Protein AF-A0A355YLF8-F1 (afdb_monomer)

pLDDT: mean 72.97, std 16.36, range [29.5, 95.88]

Solvent-accessible surface area (backbone atoms only — not comparable to full-atom values): 14677 Å² total; per-residue (Å²): 134,76,65,57,67,78,46,47,82,76,55,52,33,43,69,68,54,51,51,49,53,25,52,78,67,73,43,56,87,47,49,64,61,48,45,51,40,46,30,39,42,55,45,74,93,42,58,26,23,53,55,66,54,52,52,50,47,54,53,42,36,75,78,34,83,82,58,72,89,74,62,65,59,69,83,74,52,79,63,62,58,64,45,63,54,70,75,44,86,90,52,87,50,48,68,51,51,27,39,31,68,60,70,35,69,46,82,50,65,76,60,89,90,71,52,85,92,44,50,86,74,42,70,51,37,46,57,19,49,38,36,78,73,64,56,27,21,60,76,57,76,56,96,97,44,41,26,36,24,54,40,24,52,37,54,44,48,51,53,52,51,44,52,50,51,54,47,54,56,51,58,70,70,48,83,56,60,70,50,51,52,19,58,76,70,65,35,61,68,57,29,47,49,50,50,42,56,64,35,70,71,52,47,81,50,52,86,79,38,69,67,53,59,50,52,50,54,46,50,57,40,43,76,71,66,31,48,67,50,65,74,56,86,57,85,102,47,76,51,69,68,46,79,43,65,66,86,58,67,83,77,116

Mean predicted aligned error: 12.77 Å

Foldseek 3Di:
DPPQVVCPVVAAAALVRLCVVCVVLVNNVCSVQQCQAFWFADGPPGIGGHPVQSVVQSVVCVVPVPDHRDQPVVVPDPLVLLLVVLPDPPDPVQVQLQCQLLQHWDKADADPDDDPVCCPVDPNSSVNCCDVVQLWHFDDDDDRITIIHGGHPSSSVSSLVSLLVSLLVVLLVDPCVQLVVCVVVVVPVSVCVVVCVSCVSHYPSCPPPPVSVLVNVCSNQVSVVWDKDAQDDDPPDTDRIDTHDPVCVVPD

Radius of gyration: 21.92 Å; Cα contacts (8 Å, |Δi|>4): 282; chains: 1; bounding box: 46×59×65 Å

Secondary structure (DSSP, 8-state):
--STTTSTTTSSEEHHHHHHHHHHTT-GGGHHHHHHHHEEEEETTEEEE-HHHHHHHHHHHHH-TTPPP--SSTTTS-THHHHHHHT-TTSTHHHHHHHHHTT--EEE---S---GGGTTS-HHHHHHHHHHTTSSEEEEEETTEEEEE--SHHHHHHHHHHHHHHHHHHHHHS--HHHHHHHHTT-HHHHHHHHHHHHHTT-SGGGG-HHHHHHHHHHHHHHTT-EEEES--BTTB--SEEEE-TTTGGG-

Nearest PDB structures (foldseek):
  7z1l-assembly1_O  TM=1.855E-01  e=8.333E-01  Saccharomyces cerevisiae W303
  7ww3-assembly1_A  TM=2.339E-01  e=3.165E+00  Mus musculus
  3u1k-assembly1_A  TM=2.279E-01  e=4.671E+00  Homo sapiens

Sequence (252 aa):
SGSQTEYSNYFGFTEAEVWKLLQDAGLGEYADSIRNWYNGYQFGKSSIYCPWDVLNYVRALQNDPSAKPDNYWRNRSHNGIIRSFIERTDLAVHDKFERLLSGECIQEQILEDMTYDTIHSSEANLWSILYLTGYLTQSKSEEGKTYLKIPNEEIKTVFADTVASWFTDEVGRMDRKPLFDAFWNGNDKEATRLITDILFDTISYFDYREDYYHAFLTGLFTGAGYAVESNHEYGLGKPDLVVWDRKIVELS

Structure (mmCIF, N/CA/C/O backbone):
data_AF-A0A355YLF8-F1
#
_entry.id   AF-A0A355YLF8-F1
#
loop_
_atom_site.group_PDB
_atom_site.id
_atom_site.type_symbol
_atom_site.label_atom_id
_atom_site.label_alt_id
_atom_site.label_comp_id
_atom_site.label_asym_id
_atom_site.label_entity_id
_atom_site.label_seq_id
_atom_site.pdbx_PDB_ins_code
_atom_site.Cartn_x
_atom_site.Cartn_y
_atom_site.Cartn_z
_atom_site.occupancy
_atom_site.B_iso_or_equiv
_atom_site.auth_seq_id
_atom_site.auth_comp_id
_atom_site.auth_asym_id
_atom_site.auth_atom_id
_atom_site.pdbx_PDB_model_num
ATOM 1 N N . SER A 1 1 ? -0.916 18.961 22.451 1.00 34.88 1 SER A N 1
ATOM 2 C CA . SER A 1 1 ? -0.958 17.511 22.743 1.00 34.88 1 SER A CA 1
ATOM 3 C C . SER A 1 1 ? -2.147 17.062 23.607 1.00 34.88 1 SER A C 1
ATOM 5 O O . SER A 1 1 ? -2.259 15.868 23.846 1.00 34.88 1 SER A O 1
ATOM 7 N N . GLY A 1 2 ? -3.066 17.945 24.042 1.00 29.50 2 GLY A N 1
ATOM 8 C CA . GLY A 1 2 ? -4.249 17.550 24.833 1.00 29.50 2 GLY A CA 1
ATOM 9 C C . GLY A 1 2 ? -5.515 17.216 24.029 1.00 29.50 2 GLY A C 1
ATOM 10 O O . GLY A 1 2 ? -6.347 16.470 24.518 1.00 29.50 2 GLY A O 1
ATOM 11 N N . SER A 1 3 ? -5.653 17.710 22.793 1.00 36.31 3 SER A N 1
ATOM 12 C CA . SER A 1 3 ? -6.903 17.600 22.024 1.00 36.31 3 SER A CA 1
ATOM 13 C C . SER A 1 3 ? -7.060 16.291 21.241 1.00 36.31 3 SER A C 1
ATOM 15 O O . SER A 1 3 ? -8.154 15.751 21.195 1.00 36.31 3 SER A O 1
ATOM 17 N N . GLN A 1 4 ? -6.000 15.729 20.651 1.00 44.22 4 GLN A N 1
ATOM 18 C CA . GLN A 1 4 ? -6.130 14.535 19.793 1.00 44.22 4 GLN A CA 1
ATOM 19 C C . GLN A 1 4 ? -6.570 13.268 20.550 1.00 44.22 4 GLN A C 1
ATOM 21 O O . GLN A 1 4 ? -7.245 12.423 19.976 1.00 44.22 4 GLN A O 1
ATOM 26 N N . THR A 1 5 ? -6.249 13.127 21.838 1.00 49.66 5 THR A N 1
ATOM 27 C CA . THR A 1 5 ? -6.612 11.920 22.606 1.00 49.66 5 THR A CA 1
ATOM 28 C C . THR A 1 5 ? -8.103 11.862 22.956 1.00 49.66 5 THR A C 1
ATOM 30 O O . THR A 1 5 ? -8.648 10.774 23.091 1.00 49.66 5 THR A O 1
ATOM 33 N N . GLU A 1 6 ? -8.778 13.010 23.084 1.00 47.19 6 GLU A N 1
ATOM 34 C CA . GLU A 1 6 ? -10.211 13.061 23.423 1.00 47.19 6 GLU A CA 1
ATOM 35 C C . GLU A 1 6 ? -11.117 12.791 22.211 1.00 47.19 6 GLU A C 1
ATOM 37 O O . GLU A 1 6 ? -12.255 12.356 22.381 1.00 47.19 6 GLU A O 1
ATOM 42 N N . TYR A 1 7 ? -10.605 12.970 20.986 1.00 48.41 7 TYR A N 1
ATOM 43 C CA . TYR A 1 7 ? -11.365 12.741 19.754 1.00 48.41 7 TYR A CA 1
ATOM 44 C C . TYR A 1 7 ? -11.099 11.387 19.081 1.00 48.41 7 TYR A C 1
ATOM 46 O O . TYR A 1 7 ? -11.726 11.099 18.063 1.00 48.41 7 TYR A O 1
ATOM 54 N N . SER A 1 8 ? -10.224 10.527 19.627 1.00 45.56 8 SER A N 1
ATOM 55 C CA . SER A 1 8 ? -9.849 9.262 18.961 1.00 45.56 8 SER A CA 1
ATOM 56 C C . SER A 1 8 ? -11.008 8.298 18.748 1.00 45.56 8 SER A C 1
ATOM 58 O O . SER A 1 8 ? -10.931 7.443 17.879 1.00 45.56 8 SER A O 1
ATOM 60 N N . ASN A 1 9 ? -12.076 8.444 19.531 1.00 43.59 9 ASN A N 1
ATOM 61 C CA . ASN A 1 9 ? -13.263 7.594 19.454 1.00 43.59 9 ASN A CA 1
ATOM 62 C C . ASN A 1 9 ? -14.330 8.139 18.486 1.00 43.59 9 ASN A C 1
ATOM 64 O O . ASN A 1 9 ? -15.392 7.543 18.362 1.00 43.59 9 ASN A O 1
ATOM 68 N N . TYR A 1 10 ? -14.088 9.284 17.837 1.00 53.91 10 TYR A N 1
ATOM 69 C CA . TYR A 1 10 ? -15.029 9.893 16.884 1.00 53.91 10 TYR A CA 1
ATOM 70 C C . TYR A 1 10 ? -14.574 9.763 15.427 1.00 53.91 10 TYR A C 1
ATOM 72 O O . TYR A 1 10 ? -15.333 10.092 14.515 1.00 53.91 10 TYR A O 1
ATOM 80 N N . PHE A 1 11 ? -13.353 9.279 15.201 1.00 67.50 11 PHE A N 1
ATOM 81 C CA . PHE A 1 11 ? -12.782 9.072 13.879 1.00 67.50 11 PHE A CA 1
ATOM 82 C C . PHE A 1 11 ? -12.363 7.613 13.745 1.00 67.50 11 PHE A C 1
ATOM 84 O O . PHE A 1 11 ? -11.441 7.164 14.419 1.00 67.50 11 PHE A O 1
ATOM 91 N N . GLY A 1 12 ? -13.032 6.878 12.860 1.00 84.00 12 GLY A N 1
ATOM 92 C CA . GLY A 1 12 ? -12.718 5.472 12.624 1.00 84.00 12 GLY A CA 1
ATOM 93 C C . GLY A 1 12 ? -13.421 4.495 13.563 1.00 84.00 12 GLY A C 1
ATOM 94 O O . GLY A 1 12 ? -14.229 4.889 14.400 1.00 84.00 12 GLY A O 1
ATOM 95 N N . PHE A 1 13 ? -13.114 3.210 13.389 1.00 91.12 13 PHE A N 1
ATOM 96 C CA . PHE A 1 13 ? -13.424 2.178 14.378 1.00 91.12 13 PHE A CA 1
ATOM 97 C C . PHE A 1 13 ? -12.160 1.764 15.119 1.00 91.12 13 PHE A C 1
ATOM 99 O O . PHE A 1 13 ? -11.082 1.672 14.537 1.00 91.12 13 PHE A O 1
ATOM 106 N N . THR A 1 14 ? -12.292 1.473 16.402 1.00 92.50 14 THR A N 1
ATOM 107 C CA . THR A 1 14 ? -11.252 0.830 17.205 1.00 92.50 14 THR A CA 1
ATOM 108 C C . THR A 1 14 ? -11.248 -0.684 16.986 1.00 92.50 14 THR A C 1
ATOM 110 O O . THR A 1 14 ? -12.244 -1.273 16.566 1.00 92.50 14 THR A O 1
ATOM 113 N N . GLU A 1 15 ? -10.147 -1.347 17.350 1.00 91.94 15 GLU A N 1
ATOM 114 C CA . GLU A 1 15 ? -10.045 -2.817 17.341 1.00 91.94 15 GLU A CA 1
ATOM 115 C C . GLU A 1 15 ? -11.214 -3.491 18.077 1.00 91.94 15 GLU A C 1
ATOM 117 O O . GLU A 1 15 ? -11.786 -4.465 17.594 1.00 91.94 15 GLU A O 1
ATOM 122 N N . ALA A 1 16 ? -11.603 -2.947 19.234 1.00 92.75 16 ALA A N 1
ATOM 123 C CA . ALA A 1 16 ? -12.686 -3.496 20.042 1.00 92.75 16 ALA A CA 1
ATOM 124 C C . ALA A 1 16 ? -14.059 -3.343 19.366 1.00 92.75 16 ALA A C 1
ATOM 126 O O . ALA A 1 16 ? -14.891 -4.246 19.458 1.00 92.75 16 ALA A O 1
ATOM 127 N N . GLU A 1 17 ? -14.299 -2.224 18.678 1.00 94.25 17 GLU A N 1
ATOM 128 C CA . GLU A 1 17 ? -15.542 -1.988 17.935 1.00 94.25 17 GLU A CA 1
ATOM 129 C C . GLU A 1 17 ? -15.648 -2.897 16.711 1.00 94.25 17 GLU A C 1
ATOM 131 O O . GLU A 1 17 ? -16.701 -3.498 16.499 1.00 94.25 17 GLU A O 1
ATOM 136 N N . VAL A 1 18 ? -14.557 -3.064 15.956 1.00 94.75 18 VAL A N 1
ATOM 137 C CA . VAL A 1 18 ? -14.503 -4.002 14.824 1.00 94.75 18 VAL A CA 1
ATOM 138 C C . VAL A 1 18 ? -14.714 -5.436 15.300 1.00 94.75 18 VAL A C 1
ATOM 140 O O . VAL A 1 18 ? -15.533 -6.156 14.734 1.00 94.75 18 VAL A O 1
ATOM 143 N N . TRP A 1 19 ? -14.036 -5.849 16.374 1.00 94.62 19 TRP A N 1
ATOM 144 C CA . TRP A 1 19 ? -14.217 -7.183 16.944 1.00 94.62 19 TRP A CA 1
ATOM 145 C C . TRP A 1 19 ? -15.672 -7.434 17.343 1.00 94.62 19 TRP A C 1
ATOM 147 O O . TRP A 1 19 ? -16.244 -8.466 16.994 1.00 94.62 19 TRP A O 1
ATOM 157 N N . LYS A 1 20 ? -16.295 -6.476 18.037 1.00 95.88 20 LYS A N 1
ATOM 158 C CA . LYS A 1 20 ? -17.699 -6.580 18.436 1.00 95.88 20 LYS A CA 1
ATOM 159 C C . LYS A 1 20 ? -18.629 -6.674 17.224 1.00 95.88 20 LYS A C 1
ATOM 161 O O . LYS A 1 20 ? -19.481 -7.554 17.202 1.00 95.88 20 LYS A O 1
ATOM 166 N N . LEU A 1 21 ? -18.431 -5.827 16.212 1.00 95.31 21 LEU A N 1
ATOM 167 C CA . LEU A 1 21 ? -19.202 -5.857 14.966 1.00 95.31 21 LEU A CA 1
ATOM 168 C C . LEU A 1 21 ? -19.147 -7.240 14.300 1.00 95.31 21 LEU A C 1
ATOM 170 O O . LEU A 1 21 ? -20.177 -7.759 13.876 1.00 95.31 21 LEU A O 1
ATOM 174 N N . LEU A 1 22 ? -17.960 -7.847 14.230 1.00 95.44 22 LEU A N 1
ATOM 175 C CA . LEU A 1 22 ? -17.783 -9.165 13.621 1.00 95.44 22 LEU A CA 1
ATOM 176 C C . LEU A 1 22 ? -18.427 -10.280 14.437 1.00 95.44 22 LEU A C 1
ATOM 178 O O . LEU A 1 22 ? -19.029 -11.177 13.855 1.00 95.44 22 LEU A O 1
ATOM 182 N N . GLN A 1 23 ? -18.345 -10.223 15.766 1.00 95.19 23 GLN A N 1
ATOM 183 C CA . GLN A 1 23 ? -19.028 -11.184 16.634 1.00 95.19 23 GLN A CA 1
ATOM 184 C C . GLN A 1 23 ? -20.549 -11.088 16.484 1.00 95.19 23 GLN A C 1
ATOM 186 O O . GLN A 1 23 ? -21.204 -12.104 16.259 1.00 95.19 23 GLN A O 1
ATOM 191 N N . ASP A 1 24 ? -21.098 -9.871 16.522 1.00 95.12 24 ASP A N 1
ATOM 192 C CA . ASP A 1 24 ? -22.536 -9.621 16.375 1.00 95.12 24 ASP A CA 1
ATOM 193 C C . ASP A 1 24 ? -23.054 -10.057 14.986 1.00 95.12 24 ASP A C 1
ATOM 195 O O . ASP A 1 24 ? -24.206 -10.470 14.851 1.00 95.12 24 ASP A O 1
ATOM 199 N N . ALA A 1 25 ? -22.199 -10.016 13.958 1.00 92.56 25 ALA A N 1
ATOM 200 C CA . ALA A 1 25 ? -22.503 -10.473 12.602 1.00 92.56 25 ALA A CA 1
ATOM 201 C C . ALA A 1 25 ? -22.218 -11.969 12.349 1.00 92.56 25 ALA A C 1
ATOM 203 O O . ALA A 1 25 ? -22.525 -12.457 11.262 1.00 92.56 25 ALA A O 1
AT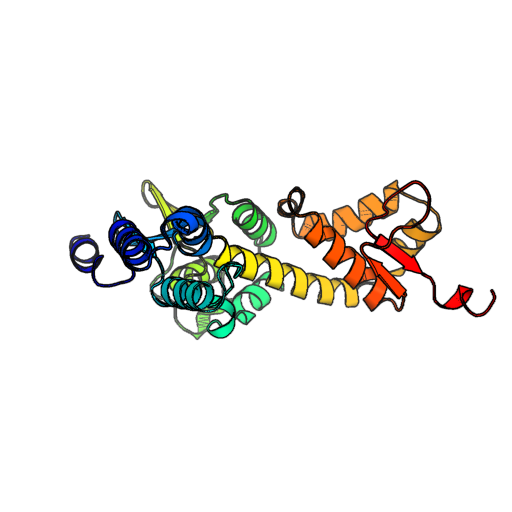OM 204 N N . GLY A 1 26 ? -21.626 -12.699 13.303 1.00 94.56 26 GLY A N 1
ATOM 205 C CA . GLY A 1 26 ? -21.215 -14.098 13.115 1.00 94.56 26 GLY A CA 1
ATOM 206 C C . GLY A 1 26 ? -20.003 -14.292 12.188 1.00 94.56 26 GLY A C 1
ATOM 207 O O . GLY A 1 26 ? -19.817 -15.378 11.653 1.00 94.56 26 GLY A O 1
ATOM 208 N N . LEU A 1 27 ? -19.179 -13.257 12.003 1.00 95.25 27 LEU A N 1
ATOM 209 C CA . LEU A 1 2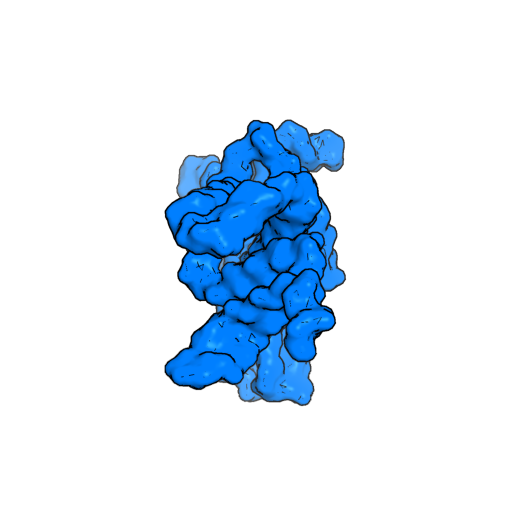7 ? -18.034 -13.194 11.081 1.00 95.25 27 LEU A CA 1
ATOM 210 C C . LEU A 1 27 ? -16.679 -13.148 11.814 1.00 95.25 27 LEU A C 1
ATOM 212 O O . LEU A 1 27 ? -15.693 -12.630 11.291 1.00 95.25 27 LEU A O 1
ATOM 216 N N . GLY A 1 28 ? -16.614 -13.662 13.046 1.00 93.00 28 GLY A N 1
ATOM 217 C CA . GLY A 1 28 ? -15.416 -13.585 13.892 1.00 93.00 28 GLY A CA 1
ATOM 218 C C . GLY A 1 28 ? -14.156 -14.216 13.281 1.00 93.00 28 GLY A C 1
ATOM 219 O O . GLY A 1 28 ? -13.051 -13.780 13.591 1.00 93.00 28 GLY A O 1
ATOM 220 N N . GLU A 1 29 ? -14.306 -15.192 12.381 1.00 94.00 29 GLU A N 1
ATOM 221 C CA . GLU A 1 29 ? -13.189 -15.831 11.668 1.00 94.00 29 GLU A CA 1
ATOM 222 C C . GLU A 1 29 ? -12.444 -14.882 10.707 1.00 94.00 29 GLU A C 1
ATOM 224 O O . GLU A 1 29 ? -11.269 -15.098 10.422 1.00 94.00 29 GLU A O 1
ATOM 229 N N . TYR A 1 30 ? -13.077 -13.786 10.270 1.00 93.75 30 TYR A N 1
ATOM 230 C CA . TYR A 1 30 ? -12.493 -12.809 9.339 1.00 93.75 30 TYR A CA 1
ATOM 231 C C . TYR A 1 30 ? -11.743 -11.664 10.035 1.00 93.75 30 TYR A C 1
ATOM 233 O O . TYR A 1 30 ? -11.269 -10.739 9.369 1.00 93.75 30 TYR A O 1
ATOM 241 N N . ALA A 1 31 ? -11.625 -11.698 11.367 1.00 93.94 31 ALA A N 1
ATOM 242 C CA . ALA A 1 31 ? -11.011 -10.622 12.145 1.00 93.94 31 ALA A CA 1
ATOM 243 C C . ALA A 1 31 ? -9.561 -10.338 11.730 1.00 93.94 31 ALA A C 1
ATOM 245 O O . ALA A 1 31 ? -9.186 -9.176 11.576 1.00 93.94 31 ALA A O 1
ATOM 246 N N . ASP A 1 32 ? -8.761 -11.378 11.486 1.00 93.12 32 ASP A N 1
ATOM 247 C CA . ASP A 1 32 ? -7.368 -11.212 11.064 1.00 93.12 32 ASP A CA 1
ATOM 248 C C . ASP A 1 32 ? -7.267 -10.639 9.645 1.00 93.12 32 ASP A C 1
ATOM 250 O O . ASP A 1 32 ? -6.439 -9.766 9.386 1.00 93.12 32 ASP A O 1
ATOM 254 N N . SER A 1 33 ? -8.153 -11.059 8.734 1.00 92.50 33 SER A N 1
ATOM 255 C CA . SER A 1 33 ? -8.226 -10.491 7.384 1.00 92.50 33 SER A CA 1
ATOM 256 C C . SER A 1 33 ? -8.553 -8.999 7.426 1.00 92.50 33 SER A C 1
ATOM 258 O O . SER A 1 33 ? -7.870 -8.211 6.778 1.00 92.50 33 SER A O 1
ATOM 260 N N . ILE A 1 34 ? -9.546 -8.602 8.230 1.00 94.19 34 ILE A N 1
ATOM 261 C CA . ILE A 1 34 ? -9.922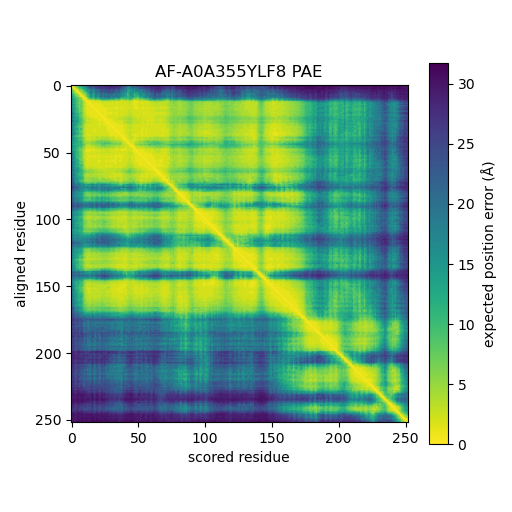 -7.193 8.412 1.00 94.19 34 ILE A CA 1
ATOM 262 C C . ILE A 1 34 ? -8.795 -6.390 9.052 1.00 94.19 34 ILE A C 1
ATOM 264 O O . ILE A 1 34 ? -8.514 -5.279 8.601 1.00 94.19 34 ILE A O 1
ATOM 268 N N . ARG A 1 35 ? -8.124 -6.946 10.067 1.00 93.62 35 ARG A N 1
ATOM 269 C CA . ARG A 1 35 ? -6.982 -6.296 10.715 1.00 93.62 35 ARG A CA 1
ATOM 270 C C . ARG A 1 35 ? -5.874 -6.001 9.714 1.00 93.62 35 ARG A C 1
ATOM 272 O O . ARG A 1 35 ? -5.394 -4.876 9.663 1.00 93.62 35 ARG A O 1
ATOM 279 N N . ASN A 1 36 ? -5.501 -6.984 8.902 1.00 89.00 36 ASN A N 1
ATOM 280 C CA . ASN A 1 36 ? -4.401 -6.834 7.951 1.00 89.00 36 ASN A CA 1
ATOM 281 C C . ASN A 1 36 ? -4.738 -5.867 6.805 1.00 89.00 36 ASN A C 1
ATOM 283 O O . ASN A 1 36 ? -3.868 -5.132 6.337 1.00 89.00 36 ASN A O 1
ATOM 287 N N . TRP A 1 37 ? -5.994 -5.856 6.354 1.00 92.06 37 TRP A N 1
ATOM 288 C CA . TRP A 1 37 ? -6.401 -5.052 5.203 1.00 92.06 37 TRP A CA 1
ATOM 289 C C . TRP A 1 37 ? -6.797 -3.622 5.539 1.00 92.06 37 TRP A C 1
ATOM 291 O O . TRP A 1 37 ? -6.518 -2.740 4.734 1.00 92.06 37 TRP A O 1
ATOM 301 N N . TYR A 1 38 ? -7.395 -3.375 6.708 1.00 93.25 38 TYR A N 1
ATOM 302 C CA . TYR A 1 38 ? -8.069 -2.101 6.979 1.00 93.25 38 TYR A CA 1
ATOM 303 C C . TYR A 1 38 ? -7.646 -1.416 8.292 1.00 93.25 38 TYR A C 1
ATOM 305 O O . TYR A 1 38 ? -8.079 -0.289 8.544 1.00 93.25 38 TYR A O 1
ATOM 313 N N . ASN A 1 39 ? -6.797 -2.038 9.124 1.00 90.69 39 ASN A N 1
ATOM 314 C CA . ASN A 1 39 ? -6.216 -1.398 10.317 1.00 90.69 39 ASN A CA 1
ATOM 315 C C . ASN A 1 39 ? -4.860 -0.765 10.009 1.00 90.69 39 ASN A C 1
ATOM 317 O O . ASN A 1 39 ? -4.116 -1.294 9.200 1.00 90.69 39 ASN A O 1
ATOM 321 N N . GLY A 1 40 ? -4.470 0.272 10.746 1.00 86.50 40 GLY A N 1
ATOM 322 C CA . GLY A 1 40 ? -3.086 0.761 10.743 1.00 86.50 40 GLY A CA 1
ATOM 323 C C . GLY A 1 40 ? -2.954 2.276 10.780 1.00 86.50 40 GLY A C 1
ATOM 324 O O . GLY A 1 40 ? -1.840 2.797 10.865 1.00 86.50 40 GLY A O 1
ATOM 325 N N . TYR A 1 41 ? -4.068 3.004 10.740 1.00 87.81 41 TYR A N 1
ATOM 326 C CA . TYR A 1 41 ? -4.064 4.453 10.878 1.00 87.81 41 TYR A CA 1
ATOM 327 C C . TYR A 1 41 ? -3.824 4.837 12.333 1.00 87.81 41 TYR A C 1
ATOM 329 O O . TYR A 1 41 ? -4.594 4.469 13.216 1.00 87.81 41 TYR A O 1
ATOM 337 N N . GLN A 1 42 ? -2.753 5.581 12.590 1.00 83.94 42 GLN A N 1
ATOM 338 C CA . GLN A 1 42 ? -2.393 5.987 13.938 1.00 83.94 42 GLN A CA 1
ATOM 339 C C . GLN A 1 42 ? -3.102 7.297 14.281 1.00 83.94 42 GLN A C 1
ATOM 341 O O . GLN A 1 42 ? -2.862 8.326 13.653 1.00 83.94 42 GLN A O 1
ATOM 346 N N . PHE A 1 43 ? -3.943 7.275 15.313 1.00 76.62 43 PHE A N 1
ATOM 347 C CA . PHE A 1 43 ? -4.583 8.469 15.849 1.00 76.62 43 PHE A CA 1
ATOM 348 C C . PHE A 1 43 ? -4.286 8.595 17.344 1.00 76.62 43 PHE A C 1
ATOM 350 O O . PHE A 1 43 ? -4.775 7.836 18.187 1.00 76.62 43 PHE A O 1
ATOM 357 N N . GLY A 1 44 ? -3.416 9.546 17.687 1.00 76.62 44 GLY A N 1
ATOM 358 C CA . GLY A 1 44 ? -2.864 9.646 19.033 1.00 76.62 44 GLY A CA 1
ATOM 359 C C . GLY A 1 44 ? -2.117 8.363 19.416 1.00 76.62 44 GLY A C 1
ATOM 360 O O . GLY A 1 44 ? -1.105 8.015 18.813 1.00 76.62 44 GLY A O 1
ATOM 361 N N . LYS A 1 45 ? -2.611 7.652 20.436 1.00 75.06 45 LYS A N 1
ATOM 362 C CA . LYS A 1 45 ? -2.013 6.395 20.926 1.00 75.06 45 LYS A CA 1
ATOM 363 C C . LYS A 1 45 ? -2.697 5.133 20.393 1.00 75.06 45 LYS A C 1
ATOM 365 O O . LYS A 1 45 ? -2.244 4.039 20.716 1.00 75.06 45 LYS A O 1
ATOM 370 N N . SER A 1 46 ? -3.750 5.281 19.597 1.00 79.88 46 SER A N 1
ATOM 371 C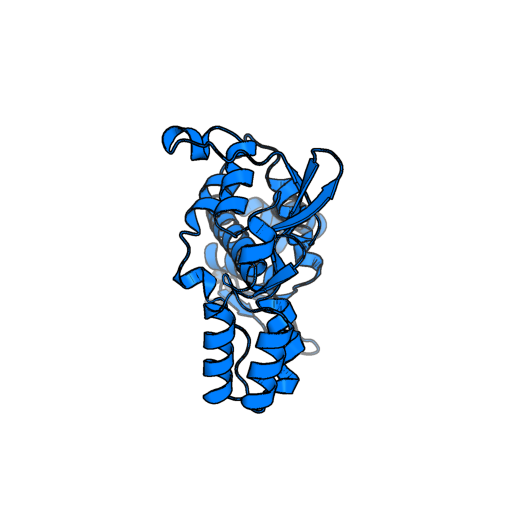 CA . SER A 1 46 ? -4.586 4.172 19.146 1.00 79.88 46 SER A CA 1
ATOM 372 C C . SER A 1 46 ? -4.451 3.969 17.642 1.00 79.88 46 SER A C 1
ATOM 374 O O . SER A 1 46 ? -4.353 4.939 16.893 1.00 79.88 46 SER A O 1
ATOM 376 N N . SER A 1 47 ? -4.485 2.709 17.210 1.00 84.75 47 SER A N 1
ATOM 377 C CA . SER A 1 47 ? -4.689 2.364 15.803 1.00 84.75 47 SER A CA 1
ATOM 378 C C . SER A 1 47 ? -6.186 2.297 15.525 1.00 84.75 47 SER A C 1
ATOM 380 O O . SER A 1 47 ? -6.934 1.717 16.320 1.00 84.75 47 SER A O 1
ATOM 382 N N . ILE A 1 48 ? -6.612 2.896 14.421 1.00 90.88 48 ILE A N 1
ATOM 383 C CA . ILE A 1 48 ? -8.006 2.945 13.992 1.00 90.88 48 ILE A CA 1
ATOM 384 C C . ILE A 1 48 ? -8.163 2.352 12.591 1.00 90.88 48 ILE A C 1
ATOM 386 O O . ILE A 1 48 ? -7.246 2.352 11.766 1.00 90.88 48 ILE A O 1
ATOM 390 N N . TYR A 1 49 ? -9.368 1.862 12.342 1.00 92.25 49 TYR A N 1
ATOM 391 C CA . TYR A 1 49 ? -9.834 1.343 11.070 1.00 92.25 49 TYR A CA 1
ATOM 392 C C . TYR A 1 49 ? -10.640 2.405 10.333 1.00 92.25 49 TYR A C 1
ATOM 394 O O . TYR A 1 49 ? -11.396 3.166 10.948 1.00 92.25 49 TYR A O 1
ATOM 402 N N . CYS A 1 50 ? -10.569 2.395 9.004 1.00 88.69 50 CYS A N 1
ATOM 403 C CA . CYS A 1 50 ? -11.515 3.141 8.187 1.00 88.69 50 CYS A CA 1
ATOM 404 C C . CYS A 1 50 ? -12.907 2.475 8.261 1.00 88.69 50 CYS A C 1
ATOM 406 O O . CYS A 1 50 ? -13.047 1.309 7.882 1.00 88.69 50 CYS A O 1
ATOM 408 N N . PRO A 1 51 ? -13.969 3.179 8.705 1.00 89.88 51 PRO A N 1
ATOM 409 C CA . PRO A 1 51 ? -15.285 2.567 8.881 1.00 89.88 51 PRO A CA 1
ATOM 410 C C . PRO A 1 51 ? -15.892 2.100 7.561 1.00 89.88 51 PRO A C 1
ATOM 412 O O . PRO A 1 51 ? -16.572 1.082 7.514 1.00 89.88 51 PRO A O 1
ATOM 415 N N . TRP A 1 52 ? -15.646 2.845 6.482 1.00 87.94 52 TRP A N 1
ATOM 416 C CA . TRP A 1 52 ? -16.159 2.515 5.157 1.00 87.94 52 TRP A CA 1
ATOM 417 C C . TRP A 1 52 ? -15.619 1.173 4.662 1.00 87.94 52 TRP A C 1
ATOM 419 O O . TRP A 1 52 ? -16.397 0.352 4.183 1.00 87.94 52 TRP A O 1
ATOM 429 N N . ASP A 1 53 ? -14.319 0.936 4.813 1.00 90.62 53 ASP A N 1
ATOM 430 C CA . ASP A 1 53 ? -13.669 -0.255 4.265 1.00 90.62 53 ASP A CA 1
ATOM 431 C C . ASP A 1 53 ? -14.106 -1.500 5.054 1.00 90.62 53 ASP A C 1
ATOM 433 O O . ASP A 1 53 ? -14.539 -2.496 4.471 1.00 90.62 53 ASP A O 1
ATOM 437 N N . VAL A 1 54 ? -14.170 -1.385 6.390 1.00 93.12 54 VAL A N 1
ATOM 438 C CA . VAL A 1 54 ? -14.725 -2.429 7.271 1.00 93.12 54 VAL A CA 1
ATOM 439 C C . VAL A 1 54 ? -16.178 -2.748 6.913 1.00 93.12 54 VAL A C 1
ATOM 441 O O . VAL A 1 54 ? -16.525 -3.914 6.732 1.00 93.12 54 VAL A O 1
ATOM 444 N N . LEU A 1 55 ? -17.043 -1.735 6.790 1.00 93.44 55 LEU A N 1
ATOM 445 C CA . LEU A 1 55 ? -18.466 -1.952 6.510 1.00 93.44 55 LEU A CA 1
ATOM 446 C C . LEU A 1 55 ? -18.707 -2.558 5.125 1.00 93.44 55 LEU A C 1
ATOM 448 O O . LEU A 1 55 ? -19.598 -3.396 4.984 1.00 93.44 55 LEU A O 1
ATOM 452 N N . ASN A 1 56 ? -17.934 -2.167 4.108 1.00 92.81 56 ASN A N 1
ATOM 453 C CA . ASN A 1 56 ? -18.072 -2.759 2.779 1.00 92.81 56 ASN A CA 1
ATOM 454 C C . ASN A 1 56 ? -17.634 -4.218 2.759 1.00 92.81 56 ASN A C 1
ATOM 456 O O . ASN A 1 56 ? -18.343 -5.036 2.173 1.00 92.81 56 ASN A O 1
ATOM 460 N N . TYR A 1 57 ? -16.540 -4.567 3.437 1.00 94.56 57 TYR A N 1
ATOM 461 C CA . TYR A 1 57 ? -16.115 -5.961 3.477 1.00 94.56 57 TYR A CA 1
ATOM 462 C C . TYR A 1 57 ? -17.074 -6.838 4.287 1.00 94.56 57 TYR A C 1
ATOM 464 O O . TYR A 1 57 ? -17.451 -7.916 3.834 1.00 94.56 57 TYR A O 1
ATOM 472 N N . VAL A 1 58 ? -17.569 -6.349 5.430 1.00 94.62 58 VAL A N 1
ATOM 473 C CA . VAL A 1 58 ? -18.630 -7.034 6.191 1.00 94.62 58 VAL A CA 1
ATOM 474 C C . VAL A 1 58 ? -19.867 -7.246 5.318 1.00 94.62 58 VAL A C 1
ATOM 476 O O . VAL A 1 58 ? -20.420 -8.343 5.283 1.00 94.62 58 VAL A O 1
ATOM 479 N N . ARG A 1 59 ? -20.280 -6.225 4.559 1.00 94.12 59 ARG A N 1
ATOM 480 C CA . ARG A 1 59 ? -21.397 -6.343 3.617 1.00 94.12 59 ARG A CA 1
ATOM 481 C C . ARG A 1 59 ? -21.113 -7.362 2.510 1.00 94.12 59 ARG A C 1
ATOM 483 O O . ARG A 1 59 ? -22.029 -8.078 2.117 1.00 94.12 59 ARG A O 1
ATOM 490 N N . ALA A 1 60 ? -19.889 -7.424 1.989 1.00 94.00 60 ALA A N 1
ATOM 491 C CA . ALA A 1 60 ? -19.502 -8.404 0.979 1.00 94.00 60 ALA A CA 1
ATOM 492 C C . ALA A 1 60 ? -19.622 -9.833 1.529 1.00 94.00 60 ALA A C 1
ATOM 494 O O . ALA A 1 60 ? -20.306 -10.648 0.918 1.00 94.00 60 ALA A O 1
ATOM 495 N N . LEU A 1 61 ? -19.084 -10.085 2.727 1.00 94.44 61 LEU A N 1
ATOM 496 C CA . LEU A 1 61 ? -19.155 -11.380 3.416 1.00 94.44 61 LEU A CA 1
ATOM 497 C C . LEU A 1 61 ? -20.591 -11.826 3.722 1.00 94.44 61 LEU A C 1
ATOM 499 O O . LEU A 1 61 ? -20.915 -13.006 3.634 1.00 94.44 61 LEU A O 1
ATOM 503 N N . GLN A 1 62 ? -21.477 -10.884 4.055 1.00 92.69 62 GLN A N 1
ATOM 504 C CA . GLN A 1 62 ? -22.899 -11.180 4.260 1.00 92.69 62 GLN A CA 1
ATOM 505 C C . GLN A 1 62 ? -23.611 -11.631 2.978 1.00 92.69 62 GLN A C 1
ATOM 507 O O . GLN A 1 62 ? -24.573 -12.395 3.056 1.00 92.69 62 GLN A O 1
ATOM 512 N N . ASN A 1 63 ? -23.170 -11.153 1.813 1.00 93.25 63 ASN A N 1
ATOM 513 C CA . ASN A 1 63 ? -23.734 -11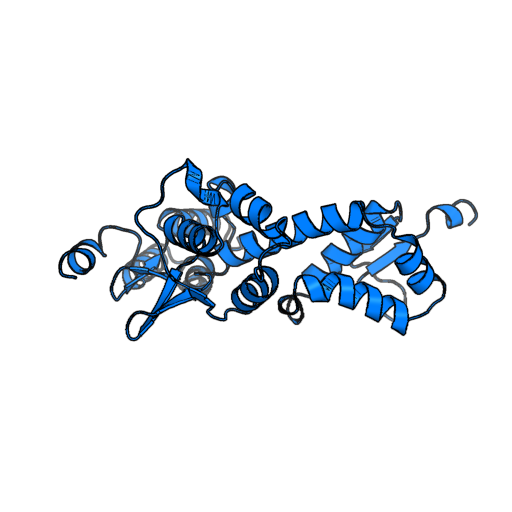.557 0.524 1.00 93.25 63 ASN A CA 1
ATOM 514 C C . ASN A 1 63 ? -23.082 -12.841 -0.007 1.00 93.25 63 ASN A C 1
ATOM 516 O O . ASN A 1 63 ? -23.758 -13.650 -0.638 1.00 93.25 63 ASN A O 1
ATOM 520 N N . ASP A 1 64 ? -21.784 -13.009 0.239 1.00 93.50 64 ASP A N 1
ATOM 521 C CA . ASP A 1 64 ? -20.979 -14.144 -0.194 1.00 93.50 64 ASP A CA 1
ATOM 522 C C . ASP A 1 64 ? -19.934 -14.488 0.884 1.00 93.50 64 ASP A C 1
ATOM 524 O O . ASP A 1 64 ? -18.945 -13.766 1.027 1.00 93.50 64 ASP A O 1
ATOM 528 N N . PRO A 1 65 ? -20.097 -15.608 1.613 1.00 89.25 65 PRO A N 1
ATOM 529 C CA . PRO A 1 65 ? -19.122 -16.054 2.608 1.00 89.25 65 PRO A CA 1
ATOM 530 C C . PRO A 1 65 ? -17.728 -16.348 2.039 1.00 89.25 65 PRO A C 1
ATOM 532 O O . PRO A 1 65 ? -16.777 -16.466 2.798 1.00 89.25 65 PRO A O 1
ATOM 535 N N . SER A 1 66 ? -17.583 -16.494 0.719 1.00 89.75 66 SER A N 1
ATOM 536 C CA . SER A 1 66 ? -16.288 -16.691 0.060 1.00 89.75 66 SER A CA 1
ATOM 537 C C . SER A 1 66 ? -15.628 -15.388 -0.413 1.00 89.75 66 SER A C 1
ATOM 539 O O . SER A 1 66 ? -14.534 -15.430 -0.986 1.00 89.75 66 SER A O 1
ATOM 541 N N . ALA A 1 67 ? -16.262 -14.234 -0.164 1.00 90.56 67 ALA A N 1
ATOM 542 C CA . ALA A 1 67 ? -15.739 -12.932 -0.552 1.00 90.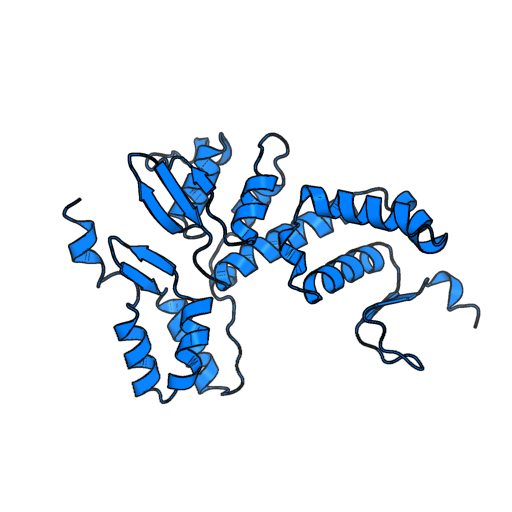56 67 ALA A CA 1
ATOM 543 C C . ALA A 1 67 ? -14.354 -12.680 0.060 1.00 90.56 67 ALA A C 1
ATOM 545 O O . ALA A 1 67 ? -14.122 -12.882 1.252 1.00 90.56 67 ALA A O 1
ATOM 546 N N . LYS A 1 68 ? -13.430 -12.194 -0.770 1.00 89.50 68 LYS A N 1
ATOM 547 C CA . LYS A 1 68 ? -12.098 -11.760 -0.340 1.00 89.50 68 LYS A CA 1
ATOM 548 C C . LYS A 1 68 ? -12.104 -10.262 -0.017 1.00 89.50 68 LYS A C 1
ATOM 550 O O . LYS A 1 68 ? -12.965 -9.547 -0.533 1.00 89.50 68 LYS A O 1
ATOM 555 N N . PRO A 1 69 ? -11.158 -9.777 0.807 1.00 87.31 69 PRO A N 1
ATOM 556 C CA . PRO A 1 69 ? -10.953 -8.345 0.988 1.00 87.31 69 PRO A CA 1
ATOM 557 C C . PRO A 1 69 ? -10.723 -7.651 -0.360 1.00 87.31 69 PRO A C 1
ATOM 559 O O . PRO A 1 69 ? -10.117 -8.236 -1.260 1.00 87.31 69 PRO A O 1
ATOM 562 N N . ASP A 1 70 ? -11.205 -6.419 -0.488 1.00 86.75 70 ASP A N 1
ATOM 563 C CA . ASP A 1 70 ? -11.132 -5.634 -1.719 1.00 86.75 70 ASP A CA 1
ATOM 564 C C . ASP A 1 70 ? -10.568 -4.242 -1.414 1.00 86.75 70 ASP A C 1
ATOM 566 O O . ASP A 1 70 ? -10.472 -3.817 -0.263 1.00 86.75 70 ASP A O 1
ATOM 570 N N . ASN A 1 71 ? -10.157 -3.529 -2.455 1.00 82.12 71 ASN A N 1
ATOM 571 C CA . ASN A 1 71 ? -9.592 -2.199 -2.345 1.00 82.12 71 ASN A CA 1
ATOM 572 C C . ASN A 1 71 ? -10.675 -1.135 -2.563 1.00 82.12 71 ASN A C 1
ATOM 574 O O . ASN A 1 71 ? -10.923 -0.672 -3.680 1.00 82.12 71 ASN A O 1
ATOM 578 N N . TYR A 1 72 ? -11.318 -0.729 -1.474 1.00 82.25 72 TYR A N 1
ATOM 579 C CA . TYR A 1 72 ? -12.337 0.315 -1.463 1.00 82.25 72 TYR A CA 1
ATOM 580 C C . TYR A 1 72 ? -11.736 1.727 -1.554 1.00 82.25 72 TYR A C 1
ATOM 582 O O . TYR A 1 72 ? -12.436 2.668 -1.949 1.00 82.25 72 TYR A O 1
ATOM 590 N N . TRP A 1 73 ? -10.438 1.869 -1.274 1.00 77.94 73 TRP A N 1
ATOM 59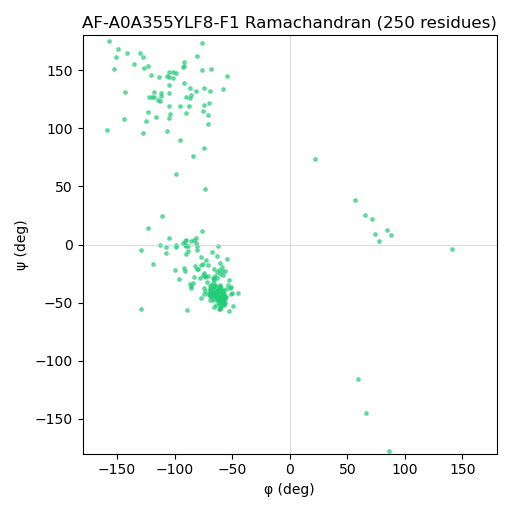1 C CA . TRP A 1 73 ? -9.667 3.100 -1.421 1.00 77.94 73 TRP A CA 1
ATOM 592 C C . TRP A 1 73 ? -9.577 3.568 -2.877 1.00 77.94 73 TRP A C 1
ATOM 594 O O . TRP A 1 73 ? -9.834 4.739 -3.162 1.00 77.94 73 TRP A O 1
ATOM 604 N N . ARG A 1 74 ? -9.317 2.650 -3.822 1.00 66.69 74 ARG A N 1
ATOM 605 C CA . ARG A 1 74 ? -9.204 2.945 -5.269 1.00 66.69 74 ARG A CA 1
ATOM 606 C C . ARG A 1 74 ? -10.377 3.715 -5.840 1.00 66.69 74 ARG A C 1
ATOM 608 O O . ARG A 1 74 ? -10.190 4.566 -6.701 1.00 66.69 74 ARG A O 1
ATOM 615 N N . ASN A 1 75 ? -11.579 3.408 -5.371 1.00 56.66 75 ASN A N 1
ATOM 616 C CA . ASN A 1 75 ? -12.800 4.014 -5.886 1.00 56.66 75 ASN A CA 1
ATOM 617 C C . ASN A 1 75 ? -13.018 5.440 -5.357 1.00 56.66 75 ASN A C 1
ATOM 619 O O . ASN A 1 75 ? -13.909 6.140 -5.836 1.00 56.66 75 ASN A O 1
ATOM 623 N N . ARG A 1 76 ? -12.232 5.877 -4.362 1.00 60.03 76 ARG A N 1
ATOM 624 C CA . ARG A 1 76 ? -12.378 7.183 -3.705 1.00 60.03 76 ARG A CA 1
ATOM 625 C C . ARG A 1 76 ? -11.161 8.095 -3.854 1.00 60.03 76 ARG A C 1
ATOM 627 O O . ARG A 1 76 ? -11.300 9.297 -3.633 1.00 60.03 76 ARG A O 1
ATOM 634 N N . SER A 1 77 ? -9.995 7.569 -4.228 1.00 58.78 77 SER A N 1
ATOM 635 C CA . SER A 1 77 ? -8.742 8.323 -4.241 1.00 58.78 77 SER A CA 1
ATOM 636 C C . SER A 1 77 ? -8.282 8.732 -5.647 1.00 58.78 77 SER A C 1
ATOM 638 O O . SER A 1 77 ? -8.293 7.957 -6.602 1.00 58.78 77 SER A O 1
ATOM 640 N N . HIS A 1 78 ? -7.808 9.976 -5.780 1.00 60.03 78 HIS A N 1
ATOM 641 C CA . HIS A 1 78 ? -7.064 10.418 -6.962 1.00 60.03 78 HIS A CA 1
ATOM 642 C C . HIS A 1 78 ? -5.642 9.825 -6.909 1.00 60.03 78 HIS A C 1
ATOM 644 O O . HIS A 1 78 ? -4.697 10.483 -6.476 1.00 60.03 78 HIS A O 1
ATOM 650 N N . ASN A 1 79 ? -5.479 8.572 -7.351 1.00 66.12 79 ASN A N 1
ATOM 651 C CA . ASN A 1 79 ? -4.182 7.864 -7.386 1.00 66.12 79 ASN A CA 1
ATOM 652 C C . ASN A 1 79 ? -3.140 8.514 -8.313 1.00 66.12 79 ASN A C 1
ATOM 654 O O . ASN A 1 79 ? -1.960 8.170 -8.265 1.00 66.12 79 ASN A O 1
ATOM 658 N N . GLY A 1 80 ? -3.555 9.495 -9.123 1.00 69.75 80 GLY A N 1
ATOM 659 C CA . GLY A 1 80 ? -2.660 10.283 -9.970 1.00 69.75 80 GLY A CA 1
ATOM 660 C C . GLY A 1 80 ? -1.542 10.976 -9.191 1.00 69.75 80 GLY A C 1
ATOM 661 O O . GLY A 1 80 ? -0.493 11.243 -9.767 1.00 69.75 80 GLY A O 1
ATOM 662 N N . ILE A 1 81 ? -1.720 11.202 -7.883 1.00 75.38 81 ILE A N 1
ATOM 663 C CA . ILE A 1 81 ? -0.668 11.785 -7.060 1.00 75.38 81 ILE A CA 1
ATOM 664 C C . ILE A 1 81 ? 0.558 10.874 -6.967 1.00 75.38 81 ILE A C 1
ATOM 666 O O . ILE A 1 81 ? 1.647 11.316 -7.314 1.00 75.38 81 ILE A O 1
ATOM 670 N N . ILE A 1 82 ? 0.385 9.596 -6.609 1.00 76.88 82 ILE A N 1
ATOM 671 C CA . ILE A 1 82 ? 1.487 8.627 -6.515 1.00 76.88 82 ILE A CA 1
ATOM 672 C C . ILE A 1 82 ? 2.216 8.557 -7.863 1.00 76.88 82 ILE A C 1
ATOM 674 O O . ILE A 1 82 ? 3.435 8.690 -7.917 1.00 76.88 82 ILE A O 1
ATOM 678 N N . ARG A 1 83 ? 1.456 8.465 -8.961 1.00 76.00 83 ARG A N 1
ATOM 679 C CA . ARG A 1 83 ? 2.004 8.427 -10.321 1.00 76.00 83 ARG A CA 1
ATOM 680 C C . ARG A 1 83 ? 2.836 9.664 -10.668 1.00 76.00 83 ARG A C 1
ATOM 682 O O . ARG A 1 83 ? 3.961 9.515 -11.131 1.00 76.00 83 ARG A O 1
ATOM 689 N N . SER A 1 84 ? 2.320 10.865 -10.397 1.00 74.00 84 SER A N 1
ATOM 690 C CA . SER A 1 84 ? 3.018 12.127 -10.693 1.00 74.00 84 SER A CA 1
ATOM 691 C C . SER A 1 84 ? 4.378 12.253 -10.001 1.00 74.00 84 SER A C 1
ATOM 693 O O . SER A 1 84 ? 5.235 13.006 -10.453 1.00 74.00 84 SER A O 1
ATOM 695 N N . PHE A 1 85 ? 4.575 11.519 -8.904 1.00 71.88 85 PHE A N 1
ATOM 696 C CA . PHE A 1 85 ? 5.814 11.522 -8.139 1.00 71.88 85 PHE A CA 1
ATOM 697 C C . PHE A 1 85 ? 6.759 10.379 -8.504 1.00 71.88 85 PHE A C 1
ATOM 699 O O . PHE A 1 85 ? 7.963 10.584 -8.434 1.00 71.88 85 PHE A O 1
ATOM 706 N N . ILE A 1 86 ? 6.253 9.221 -8.939 1.00 69.31 86 ILE A N 1
ATOM 707 C CA . ILE A 1 86 ? 7.102 8.153 -9.497 1.00 69.31 86 ILE A CA 1
ATOM 708 C C . ILE A 1 86 ? 7.728 8.603 -10.828 1.00 69.31 86 ILE A C 1
ATOM 710 O O . ILE A 1 86 ? 8.868 8.270 -11.117 1.00 69.31 86 ILE A O 1
ATOM 714 N N . GLU A 1 87 ? 7.023 9.420 -11.617 1.00 69.50 87 GLU A N 1
ATOM 715 C CA . GLU A 1 87 ? 7.542 9.985 -12.875 1.00 69.50 87 GLU A CA 1
ATOM 716 C C . GLU A 1 87 ? 8.693 10.996 -12.672 1.00 69.50 87 GLU A C 1
ATOM 718 O O . GLU A 1 87 ? 9.302 11.449 -13.644 1.00 69.50 87 GLU A O 1
ATOM 723 N N . ARG A 1 88 ? 9.013 11.369 -11.426 1.00 65.75 88 ARG A N 1
ATOM 724 C CA . ARG A 1 88 ? 10.093 12.307 -11.112 1.00 65.75 88 ARG A CA 1
ATOM 725 C C . ARG A 1 88 ? 11.417 11.588 -10.893 1.00 65.75 88 ARG A C 1
ATOM 727 O O . ARG A 1 88 ? 11.622 10.941 -9.876 1.00 65.75 88 ARG A O 1
ATOM 734 N N . THR A 1 89 ? 12.360 11.820 -11.799 1.00 59.00 89 THR A N 1
ATOM 735 C CA . THR A 1 89 ? 13.720 11.259 -11.740 1.00 59.00 89 THR A CA 1
ATOM 736 C C . THR A 1 89 ? 14.713 12.124 -10.953 1.00 59.00 89 THR A C 1
ATOM 738 O O . THR A 1 89 ? 15.892 11.795 -10.875 1.00 59.00 89 THR A O 1
ATOM 741 N N . ASP A 1 90 ? 14.287 13.281 -10.435 1.00 59.38 90 ASP A N 1
ATOM 742 C CA . ASP A 1 90 ? 15.155 14.257 -9.761 1.00 59.38 90 ASP A CA 1
ATOM 743 C C . ASP A 1 90 ? 15.282 14.037 -8.245 1.00 59.38 90 ASP A C 1
ATOM 745 O O . ASP A 1 90 ? 16.104 14.683 -7.595 1.00 59.38 90 ASP A O 1
ATOM 749 N N . LEU A 1 91 ? 14.489 13.126 -7.680 1.00 60.53 91 LEU A N 1
ATOM 750 C CA . LEU A 1 91 ? 14.450 12.836 -6.252 1.00 60.53 91 LEU A CA 1
ATOM 751 C C . LEU A 1 91 ? 14.806 11.364 -5.998 1.00 60.53 91 LEU A C 1
ATOM 753 O O . LEU A 1 91 ? 14.426 10.493 -6.777 1.00 60.53 91 LEU A O 1
ATOM 757 N N . ALA A 1 92 ? 15.476 11.070 -4.877 1.00 63.22 92 ALA A N 1
ATOM 758 C CA . ALA A 1 92 ? 15.775 9.704 -4.410 1.00 63.22 92 ALA A CA 1
ATOM 759 C C . ALA A 1 92 ? 14.516 9.005 -3.846 1.00 63.22 92 ALA A C 1
ATOM 761 O O . ALA A 1 92 ? 14.487 8.488 -2.729 1.00 63.22 92 ALA A O 1
ATOM 762 N N . VAL A 1 93 ? 13.431 9.082 -4.610 1.00 68.88 93 VAL A N 1
ATOM 763 C CA . VAL A 1 93 ? 12.077 8.691 -4.230 1.00 68.88 93 VAL A CA 1
ATOM 764 C C . VAL A 1 93 ? 11.876 7.190 -4.429 1.00 68.88 93 VAL A C 1
ATOM 766 O O . VAL A 1 93 ? 11.215 6.568 -3.599 1.00 68.88 93 VAL A O 1
ATOM 769 N N . HIS A 1 94 ? 12.516 6.590 -5.438 1.00 69.38 94 HIS A N 1
ATOM 770 C CA . HIS A 1 94 ? 12.430 5.155 -5.735 1.00 69.38 94 HIS A CA 1
ATOM 771 C C . HIS A 1 94 ? 12.851 4.277 -4.544 1.00 69.38 94 HIS A C 1
ATOM 773 O O . HIS A 1 94 ? 12.032 3.491 -4.069 1.00 69.38 94 HIS A O 1
ATOM 779 N N . ASP A 1 95 ? 14.032 4.510 -3.958 1.00 71.69 95 ASP A N 1
ATOM 780 C CA . ASP A 1 95 ? 14.517 3.771 -2.778 1.00 71.69 95 ASP A CA 1
ATOM 781 C C . ASP A 1 95 ? 13.529 3.830 -1.598 1.00 71.69 95 ASP A C 1
ATOM 783 O O . ASP A 1 95 ? 13.330 2.869 -0.854 1.00 71.69 95 ASP A O 1
ATOM 787 N N . LYS A 1 96 ? 12.885 4.983 -1.390 1.00 78.94 96 LYS A N 1
ATOM 788 C CA . LYS A 1 96 ? 11.922 5.175 -0.295 1.00 78.94 96 LYS A CA 1
ATOM 789 C C . LYS A 1 96 ? 10.602 4.464 -0.571 1.00 78.94 96 LYS A C 1
ATOM 791 O O . LYS A 1 96 ? 10.040 3.871 0.350 1.00 78.94 96 LYS A O 1
ATOM 796 N N . PHE A 1 97 ? 10.123 4.494 -1.814 1.00 76.31 97 PHE A N 1
ATOM 797 C CA . PHE A 1 97 ? 8.961 3.714 -2.243 1.00 76.31 97 PHE A CA 1
ATOM 798 C C . PHE A 1 97 ? 9.199 2.216 -2.067 1.00 76.31 97 PHE A C 1
ATOM 800 O O . PHE A 1 97 ? 8.330 1.525 -1.541 1.00 76.31 97 PHE A O 1
ATOM 807 N N . GLU A 1 98 ? 10.380 1.729 -2.436 1.00 71.38 98 GLU A N 1
ATOM 808 C CA . GLU A 1 98 ? 10.760 0.331 -2.266 1.00 71.38 98 GLU A CA 1
ATOM 809 C C . GLU A 1 98 ? 10.740 -0.083 -0.791 1.00 71.38 98 GLU A C 1
ATOM 811 O O . GLU A 1 98 ? 10.088 -1.060 -0.424 1.00 71.38 98 GLU A O 1
ATOM 816 N N . ARG A 1 99 ? 11.377 0.702 0.083 1.00 76.19 99 ARG A N 1
ATOM 817 C CA . ARG A 1 99 ? 11.371 0.450 1.531 1.00 76.19 99 ARG A CA 1
ATOM 818 C C . ARG A 1 99 ? 9.955 0.435 2.106 1.00 76.19 99 ARG A C 1
ATOM 820 O O . ARG A 1 99 ? 9.620 -0.442 2.900 1.00 76.19 99 ARG A O 1
ATOM 827 N N . LEU A 1 100 ? 9.109 1.376 1.688 1.00 81.62 100 LEU A N 1
ATOM 828 C CA . LEU A 1 100 ? 7.702 1.431 2.091 1.00 81.62 100 LEU A CA 1
ATOM 829 C C . LEU A 1 100 ? 6.916 0.196 1.635 1.00 81.62 100 LEU A C 1
ATOM 831 O O . LEU A 1 100 ? 6.155 -0.368 2.423 1.00 81.62 100 LEU A O 1
ATOM 835 N N . LEU A 1 101 ? 7.109 -0.231 0.387 1.00 75.62 101 LEU A N 1
ATOM 836 C CA . LEU A 1 101 ? 6.511 -1.446 -0.158 1.00 75.62 101 LEU A CA 1
ATOM 837 C C . LEU A 1 101 ? 6.967 -2.678 0.640 1.00 75.62 101 LEU A C 1
ATOM 839 O O . LEU A 1 101 ? 6.114 -3.475 1.027 1.00 75.62 101 LEU A O 1
ATOM 843 N N . SER A 1 102 ? 8.246 -2.731 1.033 1.00 70.81 102 SER A N 1
ATOM 844 C CA . SER A 1 102 ? 8.857 -3.704 1.963 1.00 70.81 102 SER A CA 1
ATOM 845 C C . SER A 1 102 ? 8.321 -3.704 3.387 1.00 70.81 102 SER A C 1
ATOM 847 O O . SER A 1 102 ? 8.716 -4.541 4.197 1.00 70.81 102 SER A O 1
ATOM 849 N N . GLY A 1 103 ? 7.366 -2.827 3.698 1.00 73.12 103 GLY A N 1
ATOM 850 C CA . GLY A 1 103 ? 6.804 -2.691 5.037 1.00 73.12 103 GLY A CA 1
ATOM 851 C C . GLY A 1 103 ? 7.758 -2.002 6.013 1.00 73.12 103 GLY A C 1
ATOM 852 O O . GLY A 1 103 ? 7.475 -1.952 7.213 1.00 73.12 103 GLY A O 1
ATOM 853 N N . GLU A 1 104 ? 8.873 -1.454 5.525 1.00 81.75 104 GLU A N 1
ATOM 854 C CA . GLU A 1 104 ? 9.762 -0.626 6.325 1.00 81.75 104 GLU A CA 1
ATOM 855 C C . GLU A 1 104 ? 9.185 0.781 6.528 1.00 81.75 104 GLU A C 1
ATOM 857 O O . GLU A 1 104 ? 8.161 1.175 5.967 1.00 81.75 104 GLU A O 1
ATOM 862 N N . CYS A 1 105 ? 9.871 1.564 7.362 1.00 88.44 105 CYS A N 1
ATOM 863 C CA . CYS A 1 105 ? 9.551 2.966 7.585 1.00 88.44 105 CYS A CA 1
ATOM 864 C C . CYS A 1 105 ? 10.580 3.887 6.921 1.00 88.44 105 CYS A C 1
ATOM 866 O O . CYS A 1 105 ? 11.788 3.630 6.967 1.00 88.44 105 CYS A O 1
ATOM 868 N N . ILE A 1 106 ? 10.114 5.023 6.415 1.00 89.50 106 ILE A N 1
ATOM 869 C CA . ILE A 1 106 ? 10.966 6.134 5.975 1.00 89.50 106 ILE A CA 1
ATOM 870 C C . ILE A 1 106 ? 10.907 7.267 6.998 1.00 89.50 106 ILE A C 1
ATOM 872 O O . ILE A 1 106 ? 9.901 7.437 7.687 1.00 89.50 106 ILE A O 1
ATOM 876 N N . GLN A 1 107 ? 12.000 8.012 7.140 1.00 90.31 107 GLN A N 1
ATOM 877 C CA . GLN A 1 107 ? 12.102 9.102 8.107 1.00 90.31 107 GLN A CA 1
ATOM 878 C C . GLN A 1 107 ? 12.008 10.434 7.370 1.00 90.31 107 GLN A C 1
ATOM 880 O O . GLN A 1 107 ? 12.965 10.828 6.712 1.00 90.31 107 GLN A O 1
ATOM 885 N N . GLU A 1 108 ? 10.893 11.141 7.528 1.00 87.69 108 GLU A N 1
ATOM 886 C CA . GLU A 1 108 ? 10.604 12.361 6.768 1.00 87.69 108 GLU A CA 1
ATOM 887 C C . GLU A 1 108 ? 10.061 13.474 7.663 1.00 87.69 108 GLU A C 1
ATOM 889 O O . GLU A 1 108 ? 9.483 13.229 8.726 1.00 87.69 108 GLU A O 1
ATOM 894 N N . GLN A 1 109 ? 10.247 14.718 7.225 1.00 84.38 109 GLN A N 1
ATOM 895 C CA . GLN A 1 109 ? 9.620 15.872 7.855 1.00 84.38 109 GLN A CA 1
ATOM 896 C C . GLN A 1 109 ? 8.228 16.089 7.256 1.00 84.38 109 GLN A C 1
ATOM 898 O O . GLN A 1 109 ? 8.092 16.232 6.044 1.00 84.38 109 GLN A O 1
ATOM 903 N N . ILE A 1 110 ? 7.210 16.158 8.117 1.00 85.25 110 ILE A N 1
ATOM 904 C CA . ILE A 1 110 ? 5.845 16.507 7.715 1.00 85.25 110 ILE A CA 1
ATOM 905 C C . ILE A 1 110 ? 5.655 18.018 7.818 1.00 85.25 110 ILE A C 1
ATOM 907 O O . ILE A 1 110 ? 5.913 18.617 8.864 1.00 85.25 110 ILE A O 1
ATOM 911 N N . LEU A 1 111 ? 5.202 18.621 6.726 1.00 82.44 111 LEU A N 1
ATOM 912 C CA . LEU A 1 111 ? 4.836 20.024 6.614 1.00 82.44 111 LEU A CA 1
ATOM 913 C C . LEU A 1 111 ? 3.308 20.121 6.610 1.00 82.44 111 LEU A C 1
ATOM 915 O O . LEU A 1 111 ? 2.653 19.663 5.678 1.00 82.44 111 LEU A O 1
ATOM 919 N N . GLU A 1 112 ? 2.738 20.696 7.668 1.00 71.88 112 GLU A N 1
ATOM 920 C CA . GLU A 1 112 ? 1.280 20.842 7.805 1.00 71.88 112 GLU A CA 1
ATOM 921 C C . GLU A 1 112 ? 0.749 22.081 7.053 1.00 71.88 112 GLU A C 1
ATOM 923 O O . GLU A 1 112 ? -0.366 22.058 6.537 1.00 71.88 112 GLU A O 1
ATOM 928 N N . ASP A 1 113 ? 1.575 23.123 6.898 1.00 71.06 113 ASP A N 1
ATOM 929 C CA . ASP A 1 113 ? 1.209 24.405 6.276 1.00 71.06 113 ASP A CA 1
ATOM 930 C C . ASP A 1 113 ? 1.653 24.497 4.801 1.00 71.06 113 ASP A C 1
ATOM 932 O O . ASP A 1 113 ? 2.458 25.350 4.419 1.00 71.06 113 ASP A O 1
ATOM 936 N N . MET A 1 114 ? 1.145 23.603 3.947 1.00 69.50 114 MET A N 1
ATOM 937 C CA . MET A 1 114 ? 1.410 23.646 2.500 1.00 69.50 114 MET A CA 1
ATOM 938 C C . MET A 1 114 ? 0.348 24.453 1.745 1.00 69.50 114 MET A C 1
ATOM 940 O O . MET A 1 114 ? -0.852 24.316 1.983 1.00 69.50 114 MET A O 1
ATOM 944 N N . THR A 1 115 ? 0.776 25.261 0.772 1.00 66.00 115 THR A N 1
ATOM 945 C CA . THR A 1 115 ? -0.131 25.907 -0.191 1.00 66.00 115 THR A CA 1
ATOM 946 C C . THR A 1 115 ? -0.303 25.038 -1.435 1.00 66.00 115 THR A C 1
ATOM 948 O O . THR A 1 115 ? 0.604 24.287 -1.799 1.00 66.00 115 THR A O 1
ATOM 951 N N . TYR A 1 116 ? -1.439 25.171 -2.130 1.00 58.84 116 TYR A N 1
ATOM 952 C CA . TYR A 1 116 ? -1.743 24.380 -3.334 1.00 58.84 116 TYR A CA 1
ATOM 953 C C . TYR A 1 116 ? -0.636 24.475 -4.403 1.00 58.84 116 TYR A C 1
ATOM 955 O O . TYR A 1 116 ? -0.281 23.485 -5.036 1.00 58.84 116 TYR A O 1
ATOM 963 N N . ASP A 1 117 ? -0.008 25.645 -4.514 1.00 62.03 117 ASP A N 1
ATOM 964 C CA . ASP A 1 117 ? 1.041 25.938 -5.497 1.00 62.03 117 ASP A CA 1
ATOM 965 C C . ASP A 1 117 ? 2.389 25.256 -5.197 1.00 62.03 117 ASP A C 1
ATOM 967 O O . ASP A 1 117 ? 3.273 25.215 -6.051 1.00 62.03 117 ASP A O 1
ATOM 971 N N . THR A 1 118 ? 2.574 24.717 -3.987 1.00 64.25 118 THR A N 1
ATOM 972 C CA . THR A 1 118 ? 3.834 24.088 -3.553 1.00 64.25 118 THR A CA 1
ATOM 973 C C . THR A 1 118 ? 3.745 22.566 -3.449 1.00 64.25 118 THR A C 1
ATOM 975 O O . THR A 1 118 ? 4.757 21.910 -3.226 1.00 64.25 118 THR A O 1
ATOM 978 N N . ILE A 1 119 ? 2.578 21.973 -3.707 1.00 62.41 119 ILE A N 1
ATOM 979 C CA . ILE A 1 119 ? 2.309 20.530 -3.573 1.00 62.41 119 ILE A CA 1
ATOM 980 C C . ILE A 1 119 ? 3.352 19.658 -4.302 1.00 62.41 119 ILE A C 1
ATOM 982 O O . ILE A 1 119 ? 3.775 18.633 -3.777 1.00 62.41 119 ILE A O 1
ATOM 986 N N . HIS A 1 120 ? 3.843 20.090 -5.467 1.00 65.25 120 HIS A N 1
ATOM 987 C CA . HIS A 1 120 ? 4.818 19.333 -6.265 1.00 65.25 120 HIS A CA 1
ATOM 988 C C . HIS A 1 120 ? 6.256 19.878 -6.197 1.00 65.25 120 HIS A C 1
ATOM 990 O O . HIS A 1 120 ? 7.133 19.392 -6.911 1.00 65.25 120 HIS A O 1
ATOM 996 N N . SER A 1 121 ? 6.539 20.883 -5.363 1.00 69.81 121 SER A N 1
ATOM 997 C CA . SER A 1 121 ? 7.815 21.611 -5.423 1.00 69.81 121 SER A CA 1
ATOM 998 C C . SER A 1 121 ? 8.981 20.932 -4.698 1.00 69.81 121 SER A C 1
ATOM 1000 O O . SER A 1 121 ? 10.131 21.261 -4.980 1.00 69.81 121 SER A O 1
ATOM 1002 N N . SER A 1 122 ? 8.724 19.986 -3.788 1.00 76.25 122 SER A N 1
ATOM 1003 C CA . SER A 1 122 ? 9.776 19.312 -3.017 1.00 76.25 122 SER A CA 1
ATOM 1004 C C . SER A 1 122 ? 9.403 17.889 -2.601 1.00 76.25 122 SER A C 1
ATOM 1006 O O . SER A 1 122 ? 8.228 17.525 -2.550 1.00 76.25 122 SER A O 1
ATOM 1008 N N . GLU A 1 123 ? 10.419 17.102 -2.253 1.00 79.69 123 GLU A N 1
ATOM 1009 C CA . GLU A 1 123 ? 10.252 15.768 -1.676 1.00 79.69 123 GLU A CA 1
ATOM 1010 C C . GLU A 1 123 ? 9.517 15.795 -0.321 1.00 79.69 123 GLU A C 1
ATOM 1012 O O . GLU A 1 123 ? 8.649 14.966 -0.063 1.00 79.69 123 GLU A O 1
ATOM 1017 N N . ALA A 1 124 ? 9.794 16.787 0.531 1.00 82.69 124 ALA A N 1
ATOM 1018 C CA . ALA A 1 124 ? 9.090 16.935 1.805 1.00 82.69 124 ALA A CA 1
ATOM 1019 C C . ALA A 1 124 ? 7.584 17.170 1.598 1.00 82.69 124 ALA A C 1
ATOM 1021 O O . ALA A 1 124 ? 6.764 16.616 2.332 1.00 82.69 124 ALA A O 1
ATOM 1022 N N . ASN A 1 125 ? 7.209 17.934 0.565 1.00 82.75 125 ASN A N 1
ATOM 1023 C CA . ASN A 1 125 ? 5.804 18.153 0.223 1.00 82.75 125 ASN A CA 1
ATOM 1024 C C . ASN A 1 125 ? 5.142 16.856 -0.246 1.00 82.75 125 ASN A C 1
ATOM 1026 O O . ASN A 1 125 ? 4.046 16.544 0.211 1.00 82.75 125 ASN A O 1
ATOM 1030 N N . LEU A 1 126 ? 5.833 16.056 -1.066 1.00 82.06 126 LEU A N 1
ATOM 1031 C CA . LEU A 1 126 ? 5.373 14.727 -1.479 1.00 82.06 126 LEU A CA 1
ATOM 1032 C C . LEU A 1 126 ? 5.001 13.856 -0.271 1.00 82.06 126 LEU A C 1
ATOM 1034 O O . LEU A 1 126 ? 3.857 13.407 -0.156 1.00 82.06 126 LEU A O 1
ATOM 1038 N N . TRP A 1 127 ? 5.944 13.650 0.650 1.00 87.38 127 TRP A N 1
ATOM 1039 C CA . TRP A 1 127 ? 5.715 12.792 1.814 1.00 87.38 127 TRP A CA 1
ATOM 1040 C C . TRP A 1 127 ? 4.639 13.357 2.741 1.00 87.38 127 TRP A C 1
ATOM 1042 O O . TRP A 1 127 ? 3.823 12.603 3.276 1.00 87.38 127 TRP A O 1
ATOM 1052 N N . SER A 1 128 ? 4.574 14.684 2.856 1.00 86.94 128 SER A N 1
ATOM 1053 C CA . SER A 1 128 ? 3.532 15.375 3.614 1.00 86.94 128 SER A CA 1
ATOM 1054 C C . SER A 1 128 ? 2.147 15.154 3.016 1.00 86.94 128 SER A C 1
ATOM 1056 O O . SER A 1 128 ? 1.217 14.850 3.756 1.00 86.94 128 SER A O 1
ATOM 1058 N N . ILE A 1 129 ? 1.984 15.229 1.692 1.00 85.94 129 ILE A N 1
ATOM 1059 C CA . ILE A 1 129 ? 0.674 15.005 1.071 1.00 85.94 129 ILE A CA 1
ATOM 1060 C C . ILE A 1 129 ? 0.261 13.545 1.198 1.00 85.94 129 ILE A C 1
ATOM 1062 O O . ILE A 1 129 ? -0.886 13.281 1.554 1.00 85.94 129 ILE A O 1
ATOM 1066 N N . LEU A 1 130 ? 1.166 12.592 0.948 1.00 87.56 130 LEU A N 1
ATOM 1067 C CA . LEU A 1 130 ? 0.853 11.170 1.110 1.00 87.56 130 LEU A CA 1
ATOM 1068 C C . LEU A 1 130 ? 0.429 10.852 2.549 1.00 87.56 130 LEU A C 1
ATOM 1070 O O . LEU A 1 130 ? -0.520 10.101 2.759 1.00 87.56 130 LEU A O 1
ATOM 1074 N N . TYR A 1 131 ? 1.062 11.475 3.540 1.00 88.75 131 TYR A N 1
ATOM 1075 C CA . TYR A 1 131 ? 0.638 11.369 4.932 1.00 88.75 131 TYR A CA 1
ATOM 1076 C C . TYR A 1 131 ? -0.738 12.009 5.184 1.00 88.75 131 TYR A C 1
ATOM 1078 O O . TYR A 1 131 ? -1.653 11.341 5.661 1.00 88.75 131 TYR A O 1
ATOM 1086 N N . LEU A 1 132 ? -0.929 13.278 4.809 1.00 84.69 132 LEU A N 1
ATOM 1087 C CA . LEU A 1 132 ? -2.168 14.027 5.072 1.00 84.69 132 LEU A CA 1
ATOM 1088 C C . LEU A 1 132 ? -3.393 13.454 4.346 1.00 84.69 132 LEU A C 1
ATOM 1090 O O . LEU A 1 132 ? -4.519 13.611 4.811 1.00 84.69 132 LEU A O 1
ATOM 1094 N N . THR A 1 133 ? -3.183 12.792 3.209 1.00 83.06 133 THR A N 1
ATOM 1095 C CA . THR A 1 133 ? -4.246 12.138 2.432 1.00 83.06 133 THR A CA 1
ATOM 1096 C C . THR A 1 133 ? -4.479 10.680 2.831 1.00 83.06 133 THR A C 1
ATOM 1098 O O . THR A 1 133 ? -5.394 10.058 2.301 1.00 83.06 133 THR A O 1
ATOM 1101 N N . GLY A 1 134 ? -3.709 10.138 3.783 1.00 86.75 134 GLY A N 1
ATOM 1102 C CA . GLY A 1 134 ? -3.907 8.791 4.327 1.00 86.75 134 GLY A CA 1
ATOM 1103 C C . GLY A 1 134 ? -3.269 7.656 3.519 1.00 86.75 134 GLY A C 1
ATOM 1104 O O . GLY A 1 134 ? -3.551 6.488 3.782 1.00 86.75 134 GLY A O 1
ATOM 1105 N N . TYR A 1 135 ? -2.388 7.964 2.565 1.00 88.25 135 TYR A N 1
ATOM 1106 C CA . TYR A 1 135 ? -1.529 6.963 1.922 1.00 88.25 135 TYR A CA 1
ATOM 1107 C C . TYR A 1 135 ? -0.387 6.499 2.836 1.00 88.25 135 TYR A C 1
ATOM 1109 O O . TYR A 1 135 ? 0.128 5.395 2.678 1.00 88.25 135 TYR A O 1
ATOM 1117 N N . LEU A 1 136 ? 0.013 7.332 3.798 1.00 91.56 136 LEU A N 1
ATOM 1118 C CA . LEU A 1 136 ? 0.998 6.991 4.818 1.00 91.56 136 LEU A CA 1
ATOM 1119 C C . LEU A 1 136 ? 0.439 7.259 6.212 1.00 91.56 136 LEU A C 1
ATOM 1121 O O . LEU A 1 136 ? -0.381 8.148 6.419 1.00 91.56 136 LEU A O 1
ATOM 1125 N N . THR A 1 137 ? 0.928 6.494 7.178 1.00 91.19 137 THR A N 1
ATOM 1126 C CA . THR A 1 137 ? 0.609 6.626 8.601 1.00 91.19 137 THR A CA 1
ATOM 1127 C C . THR A 1 137 ? 1.896 6.715 9.412 1.00 91.19 137 THR A C 1
ATOM 1129 O O . THR A 1 137 ? 2.972 6.311 8.961 1.00 91.19 137 THR A O 1
ATOM 1132 N N . GLN A 1 138 ? 1.788 7.208 10.639 1.00 89.19 138 GLN A N 1
ATOM 1133 C CA . GLN A 1 138 ? 2.910 7.275 11.563 1.00 89.19 138 GLN A CA 1
ATOM 1134 C C . GLN A 1 138 ? 3.126 5.917 12.248 1.00 89.19 138 GLN A C 1
ATOM 1136 O O . GLN A 1 138 ? 2.189 5.314 12.764 1.00 89.19 138 GLN A O 1
ATOM 1141 N N . SER A 1 139 ? 4.371 5.435 12.283 1.00 81.56 139 SER A N 1
ATOM 1142 C CA . SER A 1 139 ? 4.733 4.197 12.994 1.00 81.56 139 SER A CA 1
ATOM 1143 C C . SER A 1 139 ? 5.104 4.471 14.456 1.00 81.56 139 SER A C 1
ATOM 1145 O O . SER A 1 139 ? 4.491 3.929 15.376 1.00 81.56 139 SER A O 1
ATOM 1147 N N . LYS A 1 140 ? 6.091 5.351 14.678 1.00 68.31 140 LYS A N 1
ATOM 1148 C CA . LYS A 1 140 ? 6.534 5.875 15.981 1.00 68.31 140 LYS A CA 1
ATOM 1149 C C . LYS A 1 140 ? 7.141 7.261 15.770 1.00 68.31 140 LYS A C 1
ATOM 1151 O O . LYS A 1 140 ? 7.708 7.521 14.710 1.00 68.31 140 LYS A O 1
ATOM 1156 N N . SER A 1 141 ? 7.058 8.129 16.774 1.00 60.19 141 SER A N 1
ATOM 1157 C CA . SER A 1 141 ? 7.831 9.373 16.800 1.00 60.19 141 SER A CA 1
ATOM 1158 C C . SER A 1 141 ? 8.843 9.345 17.932 1.00 60.19 141 SER A C 1
ATOM 1160 O O . SER A 1 141 ? 8.478 9.158 19.090 1.00 60.19 141 SER A O 1
ATOM 1162 N N . GLU A 1 142 ? 10.106 9.556 17.579 1.00 55.03 142 GLU A N 1
ATOM 1163 C CA . GLU A 1 142 ? 11.209 9.794 18.509 1.00 55.03 142 GLU A CA 1
ATOM 1164 C C . GLU A 1 142 ? 11.773 11.186 18.219 1.00 55.03 142 GLU A C 1
ATOM 1166 O O . GLU A 1 142 ? 11.979 11.529 17.058 1.00 55.03 142 GLU A O 1
ATOM 1171 N N . GLU A 1 143 ? 11.949 11.997 19.268 1.00 49.66 143 GLU A N 1
ATOM 1172 C CA . GLU A 1 143 ? 12.631 13.306 19.292 1.00 49.66 143 GLU A CA 1
ATOM 1173 C C . GLU A 1 143 ? 12.736 14.045 17.938 1.00 49.66 143 GLU A C 1
ATOM 1175 O O . GLU A 1 143 ? 13.797 14.130 17.322 1.00 49.66 143 GLU A O 1
ATOM 1180 N N . GLY A 1 144 ? 11.614 14.600 17.464 1.00 57.44 144 GLY A N 1
ATOM 1181 C CA . GLY A 1 144 ? 11.579 15.467 16.277 1.00 57.44 144 GLY A CA 1
ATOM 1182 C C . GLY A 1 144 ? 11.662 14.751 14.924 1.00 57.44 144 GLY A C 1
ATOM 1183 O O . GLY A 1 144 ? 11.675 15.420 13.894 1.00 57.44 144 GLY A O 1
ATOM 1184 N N . LYS A 1 145 ? 11.689 13.414 14.904 1.00 66.06 145 LYS A N 1
ATOM 1185 C CA . LYS A 1 145 ? 11.681 12.593 13.688 1.00 66.06 145 LYS A CA 1
ATOM 1186 C C . LYS A 1 145 ? 10.362 11.832 13.561 1.00 66.06 145 LYS A C 1
ATOM 1188 O O . LYS A 1 145 ? 9.912 11.166 14.500 1.00 66.06 145 LYS A O 1
ATOM 1193 N N . THR A 1 146 ? 9.748 11.924 12.384 1.00 81.81 146 THR A N 1
ATOM 1194 C CA . THR A 1 146 ? 8.510 11.212 12.054 1.00 81.81 146 THR A CA 1
ATOM 1195 C C . THR A 1 146 ? 8.840 10.050 11.134 1.00 81.81 146 THR A C 1
ATOM 1197 O O . THR A 1 146 ? 9.372 10.239 10.042 1.00 81.81 146 THR A O 1
ATOM 1200 N N . TYR A 1 147 ? 8.530 8.838 11.591 1.00 89.88 147 TYR A N 1
ATOM 1201 C CA . TYR A 1 147 ? 8.652 7.637 10.777 1.00 89.88 147 TYR A CA 1
ATOM 1202 C C . TYR A 1 147 ? 7.310 7.316 10.133 1.00 89.88 147 TYR A C 1
ATOM 1204 O O . TYR A 1 147 ? 6.320 7.071 10.833 1.00 89.88 147 TYR A O 1
ATOM 1212 N N . LEU A 1 148 ? 7.299 7.309 8.806 1.00 91.81 148 LEU A N 1
ATOM 1213 C CA . LEU A 1 148 ? 6.136 7.024 7.980 1.00 91.81 148 LEU A CA 1
ATOM 1214 C C . LEU A 1 148 ? 6.200 5.599 7.455 1.00 91.81 148 LEU A C 1
ATOM 1216 O O . LEU A 1 148 ? 7.273 5.115 7.096 1.00 91.81 148 LEU A O 1
ATOM 1220 N N . LYS A 1 149 ? 5.042 4.952 7.380 1.00 92.00 149 LYS A N 1
ATOM 1221 C CA . LYS A 1 149 ? 4.862 3.638 6.762 1.00 92.00 149 LYS A CA 1
ATOM 1222 C C . LYS A 1 149 ? 3.548 3.580 5.993 1.00 92.00 149 LYS A C 1
ATOM 1224 O O . LYS A 1 149 ? 2.653 4.394 6.230 1.00 92.00 149 LYS A O 1
ATOM 1229 N N . ILE A 1 150 ? 3.406 2.576 5.137 1.00 89.94 150 ILE A N 1
ATOM 1230 C CA . ILE A 1 150 ? 2.109 2.211 4.563 1.00 89.94 150 ILE A CA 1
ATOM 1231 C C . ILE A 1 150 ? 1.239 1.604 5.683 1.00 89.94 150 ILE A C 1
ATOM 1233 O O . ILE A 1 150 ? 1.737 0.769 6.444 1.00 89.94 150 ILE A O 1
ATOM 1237 N N . PRO A 1 151 ? -0.027 2.034 5.850 1.00 91.12 151 PRO A N 1
ATOM 1238 C CA . PRO A 1 151 ? -0.846 1.609 6.984 1.00 91.12 151 PRO A CA 1
ATOM 1239 C C . PRO A 1 151 ? -1.258 0.140 6.926 1.00 91.12 151 PRO A C 1
ATOM 1241 O O . PRO A 1 151 ? -1.220 -0.525 7.959 1.00 91.12 151 PRO A O 1
ATOM 1244 N N . ASN A 1 152 ? -1.651 -0.349 5.750 1.00 90.25 152 ASN A N 1
ATOM 1245 C CA . ASN A 1 152 ? -2.318 -1.636 5.587 1.00 90.25 152 ASN A CA 1
ATOM 1246 C C . ASN A 1 152 ? -2.147 -2.207 4.170 1.00 90.25 152 ASN A C 1
ATOM 1248 O O . ASN A 1 152 ? -1.598 -1.547 3.280 1.00 90.25 152 ASN A O 1
ATOM 1252 N N . GLU A 1 153 ? -2.631 -3.433 3.958 1.00 85.00 153 GLU A N 1
ATOM 1253 C CA . GLU A 1 153 ? -2.544 -4.105 2.654 1.00 85.00 153 GLU A CA 1
ATOM 1254 C C . GLU A 1 153 ? -3.378 -3.421 1.559 1.00 85.00 153 GLU A C 1
ATOM 1256 O O . GLU A 1 153 ? -2.994 -3.446 0.386 1.00 85.00 153 GLU A O 1
ATOM 1261 N N . GLU A 1 154 ? -4.475 -2.745 1.912 1.00 86.12 154 GLU A N 1
ATOM 1262 C CA . GLU A 1 154 ? -5.282 -2.001 0.946 1.00 86.12 154 GLU A CA 1
ATOM 1263 C C . GLU A 1 154 ? -4.459 -0.895 0.274 1.00 86.12 154 GLU A C 1
ATOM 1265 O O . GLU A 1 154 ? -4.308 -0.886 -0.952 1.00 86.12 154 GLU A O 1
ATOM 1270 N N . ILE A 1 155 ? -3.863 -0.000 1.066 1.00 87.19 155 ILE A N 1
ATOM 1271 C CA . ILE A 1 155 ? -3.041 1.098 0.552 1.00 87.19 155 ILE A CA 1
ATOM 1272 C C . ILE A 1 155 ? -1.794 0.570 -0.145 1.00 87.19 155 ILE A C 1
ATOM 1274 O O . ILE A 1 155 ? -1.421 1.057 -1.211 1.00 87.19 155 ILE A O 1
ATOM 1278 N N . LYS A 1 156 ? -1.178 -0.473 0.403 1.00 83.00 156 LYS A N 1
ATOM 1279 C CA . LYS A 1 156 ? -0.022 -1.121 -0.213 1.00 83.00 156 LYS A CA 1
ATOM 1280 C C . LYS A 1 156 ? -0.317 -1.633 -1.614 1.00 83.00 156 LYS A C 1
ATOM 1282 O O . LYS A 1 156 ? 0.499 -1.454 -2.513 1.00 83.00 156 LYS A O 1
ATOM 1287 N N . THR A 1 157 ? -1.507 -2.195 -1.824 1.00 77.88 157 THR A N 1
ATOM 1288 C CA . THR A 1 157 ? -1.949 -2.630 -3.152 1.00 77.88 157 THR A CA 1
ATOM 1289 C C . THR A 1 157 ? -2.116 -1.427 -4.094 1.00 77.88 157 THR A C 1
ATOM 1291 O O . THR A 1 157 ? -1.776 -1.526 -5.267 1.00 77.88 157 THR A O 1
ATOM 1294 N N . VAL A 1 158 ? -2.571 -0.263 -3.610 1.00 82.19 158 VAL A N 1
ATOM 1295 C CA . VAL A 1 158 ? -2.630 0.965 -4.435 1.00 82.19 158 VAL A CA 1
ATOM 1296 C C . VAL A 1 158 ? -1.232 1.401 -4.880 1.00 82.19 158 VAL A C 1
ATOM 1298 O O . VAL A 1 158 ? -1.038 1.710 -6.057 1.00 82.19 158 VAL A O 1
ATOM 1301 N N . PHE A 1 159 ? -0.256 1.409 -3.966 1.00 77.12 159 PHE A N 1
ATOM 1302 C CA . PHE A 1 159 ? 1.137 1.722 -4.300 1.00 77.12 159 PHE A CA 1
ATOM 1303 C C . PHE A 1 159 ? 1.678 0.736 -5.334 1.00 77.12 159 PHE A C 1
ATOM 1305 O O . PHE A 1 159 ? 2.124 1.158 -6.398 1.00 77.12 159 PHE A O 1
ATOM 1312 N N . ALA A 1 160 ? 1.569 -0.562 -5.041 1.00 72.69 160 ALA A N 1
ATOM 1313 C CA . ALA A 1 160 ? 1.988 -1.655 -5.909 1.00 72.69 160 ALA A CA 1
ATOM 1314 C C . ALA A 1 160 ? 1.449 -1.500 -7.336 1.00 72.69 160 ALA A C 1
ATOM 1316 O O . ALA A 1 160 ? 2.219 -1.487 -8.291 1.00 72.69 160 ALA A O 1
ATOM 1317 N N . ASP A 1 161 ? 0.139 -1.321 -7.482 1.00 73.31 161 ASP A N 1
ATOM 1318 C CA . ASP A 1 161 ? -0.492 -1.246 -8.796 1.00 73.31 161 ASP A CA 1
ATOM 1319 C C . ASP A 1 161 ? -0.180 0.057 -9.529 1.00 73.31 161 ASP A C 1
ATOM 1321 O O . ASP A 1 161 ? -0.093 0.067 -10.756 1.00 73.31 161 ASP A O 1
ATOM 1325 N N . THR A 1 162 ? 0.003 1.161 -8.800 1.00 75.31 162 THR A N 1
ATOM 1326 C CA . THR A 1 162 ? 0.392 2.431 -9.424 1.00 75.31 162 THR A CA 1
ATOM 1327 C C . THR A 1 162 ? 1.813 2.346 -9.973 1.00 75.31 162 THR A C 1
ATOM 1329 O O . THR A 1 162 ? 2.044 2.772 -11.104 1.00 75.31 162 THR A O 1
ATOM 1332 N N . VAL A 1 163 ? 2.742 1.750 -9.215 1.00 69.06 163 VAL A N 1
ATOM 1333 C CA . VAL A 1 163 ? 4.111 1.490 -9.682 1.00 69.06 163 VAL A CA 1
ATOM 1334 C C . VAL A 1 163 ? 4.086 0.527 -10.871 1.00 69.06 163 VAL A C 1
ATOM 1336 O O . VAL A 1 163 ? 4.697 0.824 -11.891 1.00 69.06 163 VAL A O 1
ATOM 1339 N N . ALA A 1 164 ? 3.313 -0.561 -10.801 1.00 66.88 164 ALA A N 1
ATOM 1340 C CA . ALA A 1 164 ? 3.169 -1.523 -11.897 1.00 66.88 164 ALA A CA 1
ATOM 1341 C C . ALA A 1 164 ? 2.641 -0.884 -13.187 1.00 66.88 164 ALA A C 1
ATOM 1343 O O . ALA A 1 164 ? 3.146 -1.146 -14.279 1.00 66.88 164 ALA A O 1
ATOM 1344 N N . SER A 1 165 ? 1.617 -0.035 -13.064 1.00 70.75 165 SER A N 1
ATOM 1345 C CA . SER A 1 165 ? 1.022 0.672 -14.197 1.00 70.75 165 SER A CA 1
ATOM 1346 C C . SER A 1 165 ? 1.995 1.675 -14.805 1.00 70.75 165 SER A C 1
ATOM 1348 O O . SER A 1 165 ? 2.157 1.677 -16.022 1.00 70.75 165 SER A O 1
ATOM 1350 N N . TRP A 1 166 ? 2.651 2.499 -13.981 1.00 71.62 166 TRP A N 1
ATOM 1351 C CA . TRP A 1 166 ? 3.683 3.428 -14.446 1.00 71.62 166 TRP A CA 1
ATOM 1352 C C . TRP A 1 166 ? 4.792 2.685 -15.191 1.00 71.62 166 TRP A C 1
ATOM 1354 O O . TRP A 1 166 ? 5.194 3.073 -16.284 1.00 71.62 166 TRP A O 1
ATOM 1364 N N . PHE A 1 167 ? 5.222 1.562 -14.633 1.00 63.44 167 PHE A N 1
ATOM 1365 C CA . PHE A 1 167 ? 6.294 0.768 -15.191 1.00 63.44 167 PHE A CA 1
ATOM 1366 C C . PHE A 1 167 ? 5.928 0.094 -16.510 1.00 63.44 167 PHE A C 1
ATOM 1368 O O . PHE A 1 167 ? 6.718 0.095 -17.448 1.00 63.44 167 PHE A O 1
ATOM 1375 N N . THR A 1 168 ? 4.710 -0.439 -16.614 1.00 62.38 168 THR A N 1
ATOM 1376 C CA . THR A 1 168 ? 4.188 -0.987 -17.873 1.00 62.38 168 THR A CA 1
ATOM 1377 C C . THR A 1 168 ? 4.186 0.081 -18.969 1.00 62.38 168 THR A C 1
ATOM 1379 O O . THR A 1 168 ? 4.561 -0.202 -20.109 1.00 62.38 168 THR A O 1
ATOM 1382 N N . ASP A 1 169 ? 3.819 1.319 -18.621 1.00 69.50 169 ASP A N 1
ATOM 1383 C CA . ASP A 1 169 ? 3.842 2.452 -19.546 1.00 69.50 169 ASP A CA 1
ATOM 1384 C C . ASP A 1 169 ? 5.280 2.823 -19.962 1.00 69.50 169 ASP A C 1
ATOM 1386 O O . ASP A 1 169 ? 5.530 3.048 -21.149 1.00 69.50 169 ASP A O 1
ATOM 1390 N N . GLU A 1 170 ? 6.235 2.841 -19.025 1.00 64.94 170 GLU A N 1
ATOM 1391 C CA . GLU A 1 170 ? 7.654 3.117 -19.305 1.00 64.94 170 GLU A CA 1
ATOM 1392 C C . GLU A 1 170 ? 8.306 2.022 -20.156 1.00 64.94 170 GLU A C 1
ATOM 1394 O O . GLU A 1 170 ? 8.923 2.311 -21.180 1.00 64.94 170 GLU A O 1
ATOM 1399 N N . VAL A 1 171 ? 8.087 0.749 -19.828 1.00 59.91 171 VAL A N 1
ATOM 1400 C CA . VAL A 1 171 ? 8.548 -0.397 -20.627 1.00 59.91 171 VAL A CA 1
ATOM 1401 C C . VAL A 1 171 ? 7.939 -0.379 -22.032 1.00 59.91 171 VAL A C 1
ATOM 1403 O O . VAL A 1 171 ? 8.608 -0.726 -23.008 1.00 59.91 171 VAL A O 1
ATOM 1406 N N . GLY A 1 172 ? 6.691 0.078 -22.171 1.00 62.31 172 GLY A N 1
ATOM 1407 C CA . GLY A 1 172 ? 6.065 0.324 -23.470 1.00 62.31 172 GLY A CA 1
ATOM 1408 C C . GLY A 1 172 ? 6.796 1.373 -24.320 1.00 62.31 172 GLY A C 1
ATOM 1409 O O . GLY A 1 172 ? 6.716 1.319 -25.550 1.00 62.31 172 GLY A O 1
ATOM 1410 N N . ARG A 1 173 ? 7.529 2.299 -23.687 1.00 65.94 173 ARG A N 1
ATOM 1411 C CA . ARG A 1 173 ? 8.333 3.351 -24.335 1.00 65.94 173 ARG A CA 1
ATOM 1412 C C . ARG A 1 173 ? 9.787 2.938 -24.589 1.00 65.94 173 ARG A C 1
ATOM 1414 O O . ARG A 1 173 ? 10.431 3.549 -25.442 1.00 65.94 173 ARG A O 1
ATOM 1421 N N . MET A 1 174 ? 10.305 1.928 -23.889 1.00 65.06 174 MET A N 1
ATOM 1422 C CA . MET A 1 174 ? 11.681 1.443 -24.057 1.00 65.06 174 MET A CA 1
ATOM 1423 C C . MET A 1 174 ? 11.902 0.761 -25.418 1.00 65.06 174 MET A C 1
ATOM 1425 O O . MET A 1 174 ? 11.001 0.136 -25.988 1.00 65.06 174 MET A O 1
ATOM 1429 N N . ASP A 1 175 ? 13.137 0.814 -25.934 1.00 67.12 175 ASP A N 1
ATOM 1430 C CA . ASP A 1 175 ? 13.544 -0.088 -27.015 1.00 67.12 175 ASP A CA 1
ATOM 1431 C C . ASP A 1 175 ? 13.681 -1.503 -26.445 1.00 67.12 175 ASP A C 1
ATOM 1433 O O . ASP A 1 175 ? 14.631 -1.824 -25.736 1.00 67.12 175 ASP A O 1
ATOM 1437 N N . ARG A 1 176 ? 12.691 -2.347 -26.735 1.00 72.00 176 ARG A N 1
ATOM 1438 C CA . ARG A 1 176 ? 12.586 -3.710 -26.197 1.00 72.00 176 ARG A CA 1
ATOM 1439 C C . ARG A 1 176 ? 13.458 -4.722 -26.940 1.00 72.00 176 ARG A C 1
ATOM 1441 O O . ARG A 1 176 ? 13.513 -5.880 -26.533 1.00 72.00 176 ARG A O 1
ATOM 1448 N N . LYS A 1 177 ? 14.125 -4.318 -28.029 1.00 73.88 177 LYS A N 1
ATOM 1449 C CA . LYS A 1 177 ? 14.963 -5.223 -28.830 1.00 73.88 177 LYS A CA 1
ATOM 1450 C C . LYS A 1 177 ? 16.070 -5.897 -28.019 1.00 73.88 177 LYS A C 1
ATOM 1452 O O . LYS A 1 177 ? 16.126 -7.115 -28.091 1.00 73.88 177 LYS A O 1
ATOM 1457 N N . PRO A 1 178 ? 16.878 -5.195 -27.198 1.00 76.06 178 PRO A N 1
ATOM 1458 C CA . PRO A 1 178 ? 17.959 -5.842 -26.453 1.00 76.06 178 PRO A CA 1
ATOM 1459 C C . PRO A 1 178 ? 17.443 -6.914 -25.488 1.00 76.06 178 PRO A C 1
ATOM 1461 O O . PRO A 1 178 ? 18.043 -7.977 -25.357 1.00 76.06 178 PRO A O 1
ATOM 1464 N N . LEU A 1 179 ? 16.291 -6.654 -24.861 1.00 75.19 179 LEU A N 1
ATOM 1465 C CA . LEU A 1 179 ? 15.654 -7.584 -23.937 1.00 75.19 179 LEU A CA 1
ATOM 1466 C C . LEU A 1 179 ? 15.109 -8.820 -24.666 1.00 75.19 179 LEU A C 1
ATOM 1468 O O . LEU A 1 179 ? 15.397 -9.943 -24.259 1.00 75.19 179 LEU A O 1
ATOM 1472 N N . PHE A 1 180 ? 14.377 -8.641 -25.770 1.00 78.06 180 PHE A N 1
ATOM 1473 C CA . PHE A 1 180 ? 13.879 -9.775 -26.558 1.00 78.06 180 PHE A CA 1
ATOM 1474 C C . PHE A 1 180 ? 14.991 -10.547 -27.264 1.00 78.06 180 PHE A C 1
ATOM 1476 O O . PHE A 1 180 ? 14.910 -11.769 -27.342 1.00 78.06 180 PHE A O 1
ATOM 1483 N N . ASP A 1 181 ? 16.045 -9.876 -27.722 1.00 82.44 181 ASP A N 1
ATOM 1484 C CA . ASP A 1 181 ? 17.220 -10.532 -28.287 1.00 82.44 181 ASP A CA 1
ATOM 1485 C C . ASP A 1 181 ? 17.910 -11.394 -27.222 1.00 82.44 181 ASP A C 1
ATOM 1487 O O . ASP A 1 181 ? 18.320 -12.515 -27.517 1.00 82.44 181 ASP A O 1
ATOM 1491 N N . ALA A 1 182 ? 18.003 -10.926 -25.974 1.00 83.06 182 ALA A N 1
ATOM 1492 C CA . ALA A 1 182 ? 18.539 -11.732 -24.882 1.00 83.06 182 ALA A CA 1
ATOM 1493 C C . ALA A 1 182 ? 17.662 -12.963 -24.586 1.00 83.06 182 ALA A C 1
ATOM 1495 O O . ALA A 1 182 ? 18.197 -14.069 -24.476 1.00 83.06 182 ALA A O 1
ATOM 1496 N N . PHE A 1 183 ? 16.332 -12.801 -24.540 1.00 78.44 183 PHE A N 1
ATOM 1497 C CA . PHE A 1 183 ? 15.389 -13.913 -24.362 1.00 78.44 183 PHE A CA 1
ATOM 1498 C C . PHE A 1 183 ? 15.479 -14.946 -25.494 1.00 78.44 183 PHE A C 1
ATOM 1500 O O . PHE A 1 183 ? 15.653 -16.135 -25.231 1.00 78.44 183 PHE A O 1
ATOM 1507 N N . TRP A 1 184 ? 15.399 -14.511 -26.755 1.00 81.25 184 TRP A N 1
ATOM 1508 C CA . TRP A 1 184 ? 15.350 -15.421 -27.904 1.00 81.25 184 TRP A CA 1
ATOM 1509 C C . TRP A 1 184 ? 16.685 -16.087 -28.224 1.00 81.25 184 TRP A C 1
ATOM 1511 O O . TRP A 1 184 ? 16.698 -17.206 -28.734 1.00 81.25 184 TRP A O 1
ATOM 1521 N N . ASN A 1 185 ? 17.807 -15.450 -27.885 1.00 84.38 185 ASN A N 1
ATOM 1522 C CA . ASN A 1 185 ? 19.129 -16.060 -28.032 1.00 84.38 185 ASN A CA 1
ATOM 1523 C C . ASN A 1 185 ? 19.532 -16.926 -26.825 1.00 84.38 185 ASN A C 1
ATOM 1525 O O . ASN A 1 185 ? 20.653 -17.435 -26.797 1.00 84.38 185 ASN A O 1
ATOM 1529 N N . GLY A 1 186 ? 18.656 -17.090 -25.825 1.00 81.69 186 GLY A N 1
ATOM 1530 C CA . GLY A 1 186 ? 18.941 -17.878 -24.624 1.00 81.69 186 GLY A CA 1
ATOM 1531 C C . GLY A 1 186 ? 20.055 -17.289 -23.753 1.00 81.69 186 GLY A C 1
ATOM 1532 O O . GLY A 1 186 ? 20.725 -18.028 -23.034 1.00 81.69 186 GLY A O 1
ATOM 1533 N N . ASN A 1 187 ? 20.284 -15.974 -23.828 1.00 83.62 187 ASN A N 1
ATOM 1534 C CA . ASN A 1 187 ? 21.257 -15.274 -22.996 1.00 83.62 187 ASN A CA 1
ATOM 1535 C C . ASN A 1 187 ? 20.619 -14.926 -21.645 1.00 83.62 187 ASN A C 1
ATOM 1537 O O . ASN A 1 187 ? 20.240 -13.784 -21.384 1.00 83.62 187 ASN A O 1
ATOM 1541 N N . ASP A 1 188 ? 20.499 -15.948 -20.802 1.00 75.19 188 ASP A N 1
ATOM 1542 C CA . ASP A 1 188 ? 19.948 -15.901 -19.448 1.00 75.19 188 ASP A CA 1
ATOM 1543 C C . ASP A 1 188 ? 20.552 -14.780 -18.596 1.00 75.19 188 ASP A C 1
ATOM 1545 O O . ASP A 1 188 ? 19.820 -14.069 -17.912 1.00 75.19 188 ASP A O 1
ATOM 1549 N N . LYS A 1 189 ? 21.868 -14.567 -18.671 1.00 73.88 189 LYS A N 1
ATOM 1550 C CA . LYS A 1 189 ? 22.563 -13.526 -17.903 1.00 73.88 189 LYS A CA 1
ATOM 1551 C C . LYS A 1 189 ? 22.181 -12.121 -18.333 1.00 73.88 189 LYS A C 1
ATOM 1553 O O . LYS A 1 189 ? 21.960 -11.281 -17.470 1.00 73.88 189 LYS A O 1
ATOM 1558 N N . GLU A 1 190 ? 22.113 -11.860 -19.635 1.00 77.19 190 GLU A N 1
ATOM 1559 C CA . GLU A 1 190 ? 21.745 -10.531 -20.134 1.00 77.19 190 GLU A CA 1
ATOM 1560 C C . GLU A 1 190 ? 20.249 -10.270 -19.979 1.00 77.19 190 GLU A C 1
ATOM 1562 O O . GLU A 1 190 ? 19.868 -9.167 -19.606 1.00 77.19 190 GLU A O 1
ATOM 1567 N N . ALA A 1 191 ? 19.402 -11.284 -20.179 1.00 70.12 191 ALA A N 1
ATOM 1568 C CA . ALA A 1 191 ? 17.975 -11.180 -19.900 1.00 70.12 191 ALA A CA 1
ATOM 1569 C C . ALA A 1 191 ? 17.747 -10.905 -18.411 1.00 70.12 191 ALA A C 1
ATOM 1571 O O . ALA A 1 191 ? 17.041 -9.965 -18.070 1.00 70.12 191 ALA A O 1
ATOM 1572 N N . THR A 1 192 ? 18.419 -11.653 -17.531 1.00 63.53 192 THR A N 1
ATOM 1573 C CA . THR A 1 192 ? 18.369 -11.415 -16.085 1.00 63.53 192 THR A CA 1
ATOM 1574 C C . THR A 1 192 ? 18.881 -10.025 -15.764 1.00 63.53 192 THR A C 1
ATOM 1576 O O . THR A 1 192 ? 18.182 -9.308 -15.084 1.00 63.53 192 THR A O 1
ATOM 1579 N N . ARG A 1 193 ? 20.029 -9.585 -16.291 1.00 72.06 193 ARG A N 1
ATOM 1580 C CA . ARG A 1 193 ? 20.548 -8.235 -16.036 1.00 72.06 193 ARG A CA 1
ATOM 1581 C C . ARG A 1 193 ? 19.581 -7.152 -16.503 1.00 72.06 193 ARG A C 1
ATOM 1583 O O . ARG A 1 193 ? 19.352 -6.222 -15.757 1.00 72.06 193 ARG A O 1
ATOM 1590 N N . LEU A 1 194 ? 19.002 -7.262 -17.697 1.00 69.81 194 LEU A N 1
ATOM 1591 C CA . LEU A 1 194 ? 18.065 -6.267 -18.219 1.00 69.81 194 LEU A CA 1
ATOM 1592 C C . LEU A 1 194 ? 16.749 -6.266 -17.442 1.00 69.81 194 LEU A C 1
ATOM 1594 O O . LEU A 1 194 ? 16.265 -5.196 -17.113 1.00 69.81 194 LEU A O 1
ATOM 1598 N N . ILE A 1 195 ? 16.189 -7.436 -17.120 1.00 68.62 195 ILE A N 1
ATOM 1599 C CA . ILE A 1 195 ? 15.005 -7.564 -16.255 1.00 68.62 195 ILE A CA 1
ATOM 1600 C C . ILE A 1 195 ? 15.319 -7.020 -14.873 1.00 68.62 195 ILE A C 1
ATOM 1602 O O . ILE A 1 195 ? 14.524 -6.273 -14.328 1.00 68.62 195 ILE A O 1
ATOM 1606 N N . THR A 1 196 ? 16.467 -7.393 -14.316 1.00 58.72 196 THR A N 1
ATOM 1607 C CA . THR A 1 196 ? 16.937 -6.927 -13.026 1.00 58.72 196 THR A CA 1
ATOM 1608 C C . THR A 1 196 ? 17.095 -5.431 -13.082 1.00 58.72 196 THR A C 1
ATOM 1610 O O . THR A 1 196 ? 16.415 -4.840 -12.297 1.00 58.72 196 THR A O 1
ATOM 1613 N N . ASP A 1 197 ? 17.826 -4.807 -14.002 1.00 63.97 197 ASP A N 1
ATOM 1614 C CA . ASP A 1 197 ? 17.967 -3.344 -14.109 1.00 63.97 197 ASP A CA 1
ATOM 1615 C C . ASP A 1 197 ? 16.611 -2.641 -14.273 1.00 63.97 197 ASP A C 1
ATOM 1617 O O . ASP A 1 197 ? 16.337 -1.656 -13.595 1.00 63.97 197 ASP A O 1
ATOM 1621 N N . ILE A 1 198 ? 15.730 -3.198 -15.112 1.00 61.09 198 ILE A N 1
ATOM 1622 C CA . ILE A 1 198 ? 14.345 -2.744 -15.272 1.00 61.09 198 ILE A CA 1
ATOM 1623 C C . ILE A 1 198 ? 13.638 -2.792 -13.901 1.00 61.09 198 ILE A C 1
ATOM 1625 O O . ILE A 1 198 ? 13.043 -1.806 -13.486 1.00 61.09 198 ILE A O 1
ATOM 1629 N N . LEU A 1 199 ? 13.771 -3.883 -13.146 1.00 59.66 199 LEU A N 1
ATOM 1630 C CA . LEU A 1 199 ? 13.189 -4.067 -11.812 1.00 59.66 199 LEU A CA 1
ATOM 1631 C C . LEU A 1 199 ? 13.983 -3.404 -10.662 1.00 59.66 199 LEU A C 1
ATOM 1633 O O . LEU A 1 199 ? 13.401 -3.165 -9.611 1.00 59.66 199 LEU A O 1
ATOM 1637 N N . PHE A 1 200 ? 15.276 -3.110 -10.821 1.00 49.81 200 PHE A N 1
ATOM 1638 C CA . PHE A 1 200 ? 16.222 -2.634 -9.796 1.00 49.81 200 PHE A CA 1
ATOM 1639 C C . PHE A 1 200 ? 15.983 -1.154 -9.536 1.00 49.81 200 PHE A C 1
ATOM 1641 O O . PHE A 1 200 ? 16.150 -0.698 -8.414 1.00 49.81 200 PHE A O 1
ATOM 1648 N N . ASP A 1 201 ? 15.502 -0.439 -10.555 1.00 47.56 201 ASP A N 1
ATOM 1649 C CA . ASP A 1 201 ? 15.041 0.943 -10.438 1.00 47.56 201 ASP A CA 1
ATOM 1650 C C . ASP A 1 201 ? 13.615 1.047 -9.872 1.00 47.56 201 ASP A C 1
ATOM 1652 O O . ASP A 1 201 ? 13.083 2.147 -9.709 1.00 47.56 201 ASP A O 1
ATOM 1656 N N . THR A 1 202 ? 12.957 -0.080 -9.572 1.00 46.19 202 THR A N 1
ATOM 1657 C CA . THR A 1 202 ? 11.578 -0.051 -9.085 1.00 46.19 202 THR A CA 1
ATOM 1658 C C . THR A 1 202 ? 11.321 -0.848 -7.822 1.00 46.19 202 THR A C 1
ATOM 1660 O O . THR A 1 202 ? 10.732 -0.287 -6.897 1.00 46.19 202 THR A O 1
ATOM 1663 N N . ILE A 1 203 ? 11.620 -2.142 -7.755 1.00 50.72 203 ILE A N 1
ATOM 1664 C CA . ILE A 1 203 ? 11.031 -2.965 -6.707 1.00 50.72 203 ILE A CA 1
ATOM 1665 C C . ILE A 1 203 ? 11.826 -4.261 -6.412 1.00 50.72 203 ILE A C 1
ATOM 1667 O O . ILE A 1 203 ? 11.558 -5.289 -7.033 1.00 50.72 203 ILE A O 1
ATOM 1671 N N . SER A 1 204 ? 12.672 -4.303 -5.367 1.00 46.84 204 SER A N 1
ATOM 1672 C CA . SER A 1 204 ? 13.054 -5.589 -4.732 1.00 46.84 204 SER A CA 1
ATOM 1673 C C . SER A 1 204 ? 12.004 -6.111 -3.736 1.00 46.84 204 SER A C 1
ATOM 1675 O O . SER A 1 204 ? 12.135 -7.202 -3.187 1.00 46.84 204 SER A O 1
ATOM 1677 N N . TYR A 1 205 ? 10.879 -5.400 -3.567 1.00 41.97 205 TYR A N 1
ATOM 1678 C CA . TYR A 1 205 ? 9.767 -5.850 -2.723 1.00 41.97 205 TYR A CA 1
ATOM 1679 C C . TYR A 1 205 ? 8.960 -7.043 -3.281 1.00 41.97 205 TYR A C 1
ATOM 1681 O O . TYR A 1 205 ? 8.366 -7.810 -2.519 1.00 41.97 205 TYR A O 1
ATOM 1689 N N . PHE A 1 206 ? 8.909 -7.233 -4.603 1.00 49.53 206 PHE A N 1
ATOM 1690 C CA . PHE A 1 206 ? 8.041 -8.252 -5.212 1.00 49.53 206 PHE A CA 1
ATOM 1691 C C . PHE A 1 206 ? 8.601 -9.666 -5.205 1.00 49.53 206 PHE A C 1
ATOM 1693 O O . PHE A 1 206 ? 7.907 -10.570 -5.670 1.00 49.53 206 PHE A O 1
ATOM 1700 N N . ASP A 1 207 ? 9.752 -9.888 -4.568 1.00 44.66 207 ASP A N 1
ATOM 1701 C CA . ASP A 1 207 ? 10.328 -11.221 -4.339 1.00 44.66 207 ASP A CA 1
ATOM 1702 C C . ASP A 1 207 ? 9.338 -12.189 -3.634 1.00 44.66 207 ASP A C 1
ATOM 1704 O O . ASP A 1 207 ? 9.533 -13.399 -3.617 1.00 44.66 207 ASP A O 1
ATOM 1708 N N . TYR A 1 208 ? 8.218 -11.674 -3.102 1.00 43.59 208 TYR A N 1
ATOM 1709 C CA . TYR A 1 208 ? 7.187 -12.441 -2.397 1.00 43.59 208 TYR A CA 1
ATOM 1710 C C . TYR A 1 208 ? 5.819 -12.551 -3.095 1.00 43.59 208 TYR A C 1
ATOM 1712 O O . TYR A 1 208 ? 4.929 -13.204 -2.545 1.00 43.59 208 TYR A O 1
ATOM 1720 N N . ARG A 1 209 ? 5.606 -11.963 -4.285 1.00 51.44 209 ARG A N 1
ATOM 1721 C CA . ARG A 1 209 ? 4.394 -12.236 -5.087 1.00 51.44 209 ARG A CA 1
ATOM 1722 C C . ARG A 1 209 ? 4.766 -12.632 -6.506 1.00 51.44 209 ARG A C 1
ATOM 1724 O O . ARG A 1 209 ? 4.929 -11.780 -7.373 1.00 51.44 209 ARG A O 1
ATOM 1731 N N . GLU A 1 210 ? 4.815 -13.939 -6.732 1.00 54.22 210 GLU A N 1
ATOM 1732 C CA . GLU A 1 210 ? 4.933 -14.574 -8.048 1.00 54.22 210 GLU A CA 1
ATOM 1733 C C . GLU A 1 210 ? 3.979 -13.942 -9.081 1.00 54.22 210 GLU A C 1
ATOM 1735 O O . GLU A 1 210 ? 4.385 -13.595 -10.188 1.00 54.22 210 GLU A O 1
ATOM 1740 N N . ASP A 1 211 ? 2.744 -13.648 -8.659 1.00 54.69 211 ASP A N 1
ATOM 1741 C CA . ASP A 1 211 ? 1.714 -12.961 -9.449 1.00 54.69 211 ASP A CA 1
ATOM 1742 C C . ASP A 1 211 ? 2.183 -11.631 -10.063 1.00 54.69 211 ASP A C 1
ATOM 1744 O O . ASP A 1 211 ? 1.710 -11.234 -11.128 1.00 54.69 211 ASP A O 1
ATOM 1748 N N . TYR A 1 212 ? 3.109 -10.926 -9.406 1.00 54.97 212 TYR A N 1
ATOM 1749 C CA . TYR A 1 212 ? 3.625 -9.650 -9.890 1.00 54.97 212 TYR A CA 1
ATOM 1750 C C . TYR A 1 212 ? 4.629 -9.829 -11.024 1.00 54.97 212 TYR A C 1
ATOM 1752 O O . TYR A 1 212 ? 4.515 -9.161 -12.051 1.00 54.97 212 TYR A O 1
ATOM 1760 N N . TYR A 1 213 ? 5.575 -10.760 -10.871 1.00 59.97 213 TYR A N 1
ATOM 1761 C CA . TYR A 1 213 ? 6.475 -11.148 -11.958 1.00 59.97 213 TYR A CA 1
ATOM 1762 C C . TYR A 1 213 ? 5.675 -11.686 -13.147 1.00 59.97 213 TYR A C 1
ATOM 1764 O O . TYR A 1 213 ? 5.956 -11.320 -14.290 1.00 59.97 213 TYR A O 1
ATOM 1772 N N . HIS A 1 214 ? 4.619 -12.463 -12.881 1.00 62.81 214 HIS A N 1
ATOM 1773 C CA . HIS A 1 214 ? 3.710 -12.964 -13.910 1.00 62.81 214 HIS A CA 1
ATOM 1774 C C . HIS A 1 214 ? 2.991 -11.848 -14.655 1.00 62.81 214 HIS A C 1
ATOM 1776 O O . HIS A 1 214 ? 3.012 -11.822 -15.887 1.00 62.81 214 HIS A O 1
ATOM 1782 N N . ALA A 1 215 ? 2.385 -10.899 -13.941 1.00 58.22 215 ALA A N 1
ATOM 1783 C CA . ALA A 1 215 ? 1.713 -9.756 -14.554 1.00 58.22 215 ALA A CA 1
ATOM 1784 C C . ALA A 1 215 ? 2.694 -8.869 -15.342 1.00 58.22 215 ALA A C 1
ATOM 1786 O O . ALA A 1 215 ? 2.381 -8.454 -16.460 1.00 58.22 215 ALA A O 1
ATOM 1787 N N . PHE A 1 216 ? 3.893 -8.637 -14.799 1.00 66.44 216 PHE A N 1
ATOM 1788 C CA . PHE A 1 216 ? 4.954 -7.862 -15.440 1.00 66.44 216 PHE A CA 1
ATOM 1789 C C . PHE A 1 216 ? 5.405 -8.489 -16.764 1.00 66.44 216 PHE A C 1
ATOM 1791 O O . PHE A 1 216 ? 5.350 -7.840 -17.811 1.00 66.44 216 PHE A O 1
ATOM 1798 N N . LEU A 1 217 ? 5.805 -9.763 -16.739 1.00 69.88 217 LEU A N 1
ATOM 1799 C CA . LEU A 1 217 ? 6.254 -10.476 -17.933 1.00 69.88 217 LEU A CA 1
ATOM 1800 C C . LEU A 1 217 ? 5.119 -10.590 -18.956 1.00 69.88 217 LEU A C 1
ATOM 1802 O O . LEU A 1 217 ? 5.332 -10.341 -20.143 1.00 69.88 217 LEU A O 1
ATOM 1806 N N . THR A 1 218 ? 3.892 -10.865 -18.502 1.00 66.94 218 THR A N 1
ATOM 1807 C CA . THR A 1 218 ? 2.708 -10.866 -19.372 1.00 66.94 218 THR A CA 1
ATOM 1808 C C . THR A 1 218 ? 2.546 -9.522 -20.076 1.00 66.94 218 THR A C 1
ATOM 1810 O O . THR A 1 218 ? 2.437 -9.486 -21.302 1.00 66.94 218 THR A O 1
ATOM 1813 N N . GLY A 1 219 ? 2.583 -8.407 -19.343 1.00 61.12 219 GLY A N 1
ATOM 1814 C CA . GLY A 1 219 ? 2.467 -7.061 -19.907 1.00 61.12 219 GLY A CA 1
ATOM 1815 C C . GLY A 1 219 ? 3.577 -6.737 -20.910 1.00 61.12 219 GLY A C 1
ATOM 1816 O O . GLY A 1 219 ? 3.291 -6.263 -22.013 1.00 61.12 219 GLY A O 1
ATOM 1817 N N . LEU A 1 220 ? 4.825 -7.070 -20.573 1.00 69.38 220 LEU A N 1
ATOM 1818 C CA . LEU A 1 220 ? 5.998 -6.873 -21.426 1.00 69.38 220 LEU A CA 1
ATOM 1819 C C . LEU A 1 220 ? 5.847 -7.570 -22.790 1.00 69.38 220 LEU A C 1
ATOM 1821 O O . LEU A 1 220 ? 6.036 -6.942 -23.838 1.00 69.38 220 LEU A O 1
ATOM 1825 N N . PHE A 1 221 ? 5.490 -8.858 -22.789 1.00 71.75 221 PHE A N 1
ATOM 1826 C CA . PHE A 1 221 ? 5.365 -9.651 -24.014 1.00 71.75 221 PHE A CA 1
ATOM 1827 C C . PHE A 1 221 ? 4.099 -9.301 -24.807 1.00 71.75 221 PHE A C 1
ATOM 1829 O O . PHE A 1 221 ? 4.171 -9.105 -26.024 1.00 71.75 221 PHE A O 1
ATOM 1836 N N . THR A 1 222 ? 2.957 -9.122 -24.136 1.00 66.56 222 THR A N 1
ATOM 1837 C CA . THR A 1 222 ? 1.699 -8.741 -24.804 1.00 66.56 222 THR A CA 1
ATOM 1838 C C . THR A 1 222 ? 1.822 -7.363 -25.455 1.00 66.56 222 THR A C 1
ATOM 1840 O O . THR A 1 222 ? 1.431 -7.177 -26.609 1.00 66.56 222 THR A O 1
ATOM 1843 N N . GLY A 1 223 ? 2.449 -6.401 -24.767 1.00 61.59 223 GLY A N 1
ATOM 1844 C CA . GLY A 1 223 ? 2.703 -5.061 -25.295 1.00 61.59 223 GLY A CA 1
ATOM 1845 C C . GLY A 1 223 ? 3.623 -5.053 -26.519 1.00 61.59 223 GLY A C 1
ATOM 1846 O O . GLY A 1 223 ? 3.590 -4.113 -27.317 1.00 61.59 223 GLY A O 1
ATOM 1847 N N . ALA A 1 224 ? 4.450 -6.084 -26.697 1.00 65.00 224 ALA A N 1
ATOM 1848 C CA . ALA A 1 224 ? 5.310 -6.263 -27.866 1.00 65.00 224 ALA A CA 1
ATOM 1849 C C . ALA A 1 224 ? 4.662 -7.069 -29.002 1.00 65.00 224 ALA A C 1
ATOM 1851 O O . ALA A 1 224 ? 5.289 -7.272 -30.041 1.00 65.00 224 ALA A O 1
ATOM 1852 N N . GLY A 1 225 ? 3.397 -7.466 -28.841 1.00 66.56 225 GLY A N 1
ATOM 1853 C CA . GLY A 1 225 ? 2.625 -8.184 -29.854 1.00 66.56 225 GLY A CA 1
ATOM 1854 C C . GLY A 1 225 ? 2.779 -9.704 -29.809 1.00 66.56 225 GLY A C 1
ATOM 1855 O O . GLY A 1 225 ? 2.265 -10.380 -30.704 1.00 66.56 225 GLY A O 1
ATOM 1856 N N . TYR A 1 226 ? 3.444 -10.249 -28.787 1.00 73.81 226 TYR A N 1
ATOM 1857 C CA . TYR A 1 226 ? 3.497 -11.691 -28.554 1.00 73.81 226 TYR A CA 1
ATOM 1858 C C . TYR A 1 226 ? 2.180 -12.184 -27.951 1.00 73.81 226 TYR A C 1
ATOM 1860 O O . TYR A 1 226 ? 1.482 -11.449 -27.248 1.00 73.81 226 TYR A O 1
ATOM 1868 N N . ALA A 1 227 ? 1.823 -13.436 -28.238 1.00 70.06 227 ALA A N 1
ATOM 1869 C CA . ALA A 1 227 ? 0.733 -14.094 -27.529 1.00 70.06 227 ALA A CA 1
ATOM 1870 C C . ALA A 1 227 ? 1.294 -14.728 -26.255 1.00 70.06 227 ALA A C 1
ATOM 1872 O O . ALA A 1 227 ? 2.286 -15.447 -26.311 1.00 70.06 227 ALA A O 1
ATOM 1873 N N . VAL A 1 228 ? 0.673 -14.437 -25.119 1.00 66.81 228 VAL A N 1
ATOM 1874 C CA . VAL A 1 228 ? 1.093 -14.936 -23.810 1.00 66.81 228 VAL A CA 1
ATOM 1875 C C . VAL A 1 228 ? -0.030 -15.796 -23.246 1.00 66.81 228 VAL A C 1
ATOM 1877 O O . VAL A 1 228 ? -1.172 -15.343 -23.178 1.00 66.81 228 VAL A O 1
ATOM 1880 N N . GLU A 1 229 ? 0.288 -17.022 -22.849 1.00 68.25 229 GLU A N 1
ATOM 1881 C CA . GLU A 1 229 ? -0.591 -17.909 -22.091 1.00 68.25 229 GLU A CA 1
ATOM 1882 C C . GLU A 1 229 ? 0.003 -18.090 -20.692 1.00 68.25 229 GLU A C 1
ATOM 1884 O O . GLU A 1 229 ? 1.157 -18.493 -20.553 1.00 68.25 229 GLU A O 1
ATOM 1889 N N . SER A 1 230 ? -0.766 -17.784 -19.651 1.00 52.94 230 SER A N 1
ATOM 1890 C CA . SER A 1 230 ? -0.381 -18.061 -18.265 1.00 52.94 230 SER A CA 1
ATOM 1891 C C . SER A 1 230 ? -1.104 -19.305 -17.752 1.00 52.94 230 SER A C 1
ATOM 1893 O O . SER A 1 230 ? -2.239 -19.581 -18.148 1.00 52.94 230 SER A O 1
ATOM 1895 N N . ASN A 1 231 ? -0.457 -20.051 -16.852 1.00 52.91 231 ASN A N 1
ATOM 1896 C CA . ASN A 1 231 ? -1.068 -21.168 -16.118 1.00 52.91 231 ASN A CA 1
ATOM 1897 C C . ASN A 1 231 ? -1.678 -22.295 -16.983 1.00 52.91 231 ASN A C 1
ATOM 1899 O O . ASN A 1 231 ? -2.714 -22.863 -16.627 1.00 52.91 231 ASN A O 1
ATOM 1903 N N . HIS A 1 232 ? -1.041 -22.654 -18.101 1.00 43.72 232 HIS A N 1
ATOM 1904 C CA . HIS A 1 232 ? -1.492 -23.751 -18.966 1.00 43.72 232 HIS A CA 1
ATOM 1905 C C . HIS A 1 232 ? -0.592 -24.992 -18.788 1.00 43.72 232 HIS A C 1
ATOM 1907 O O . HIS A 1 232 ? 0.633 -24.892 -18.833 1.00 43.72 232 HIS A O 1
ATOM 1913 N N . GLU A 1 233 ? -1.176 -26.176 -18.567 1.00 33.75 233 GLU A N 1
ATOM 1914 C CA . GLU A 1 233 ? -0.414 -27.428 -18.415 1.00 33.75 233 GLU A CA 1
ATOM 1915 C C . GLU A 1 233 ? 0.200 -27.871 -19.759 1.00 33.75 233 GLU A C 1
ATOM 1917 O O . GLU A 1 233 ? -0.514 -28.312 -20.658 1.00 33.75 233 GLU A O 1
ATOM 1922 N N . TYR A 1 234 ? 1.533 -27.808 -19.883 1.00 42.44 234 TYR A N 1
ATOM 1923 C CA . TYR A 1 234 ? 2.290 -28.339 -21.026 1.00 42.44 234 TYR A CA 1
ATOM 1924 C C . TYR A 1 234 ? 3.231 -29.480 -20.585 1.00 42.44 234 TYR A C 1
ATOM 1926 O O . TYR A 1 234 ? 4.271 -29.252 -19.972 1.00 42.44 234 TYR A O 1
ATOM 1934 N N . GLY A 1 235 ? 2.925 -30.726 -20.969 1.00 48.81 235 GLY A N 1
ATOM 1935 C CA . GLY A 1 235 ? 3.839 -31.872 -20.808 1.00 48.81 235 GLY A CA 1
ATOM 1936 C C . GLY A 1 235 ? 4.137 -32.280 -19.351 1.00 48.81 235 GLY A C 1
ATOM 1937 O O . GLY A 1 235 ? 3.25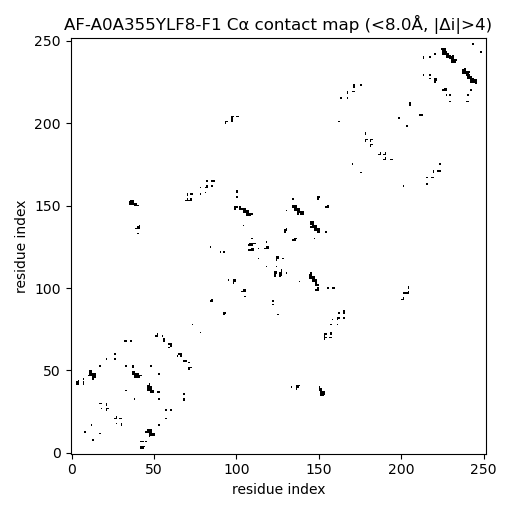6 -32.252 -18.500 1.00 48.81 235 GLY A O 1
ATOM 1938 N N . LEU A 1 236 ? 5.374 -32.727 -19.067 1.00 34.00 236 LEU A N 1
ATOM 1939 C CA . LEU A 1 236 ? 5.816 -33.255 -17.754 1.00 34.00 236 LEU A CA 1
ATOM 1940 C C . LEU A 1 236 ? 6.078 -32.170 -16.679 1.00 34.00 236 LEU A C 1
ATOM 1942 O O . LEU A 1 236 ? 6.647 -32.480 -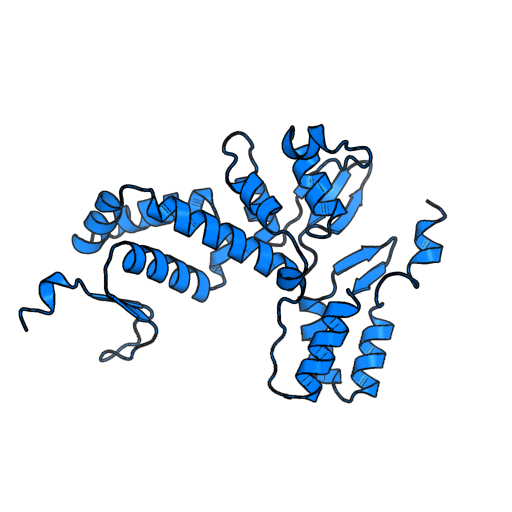15.633 1.00 34.00 236 LEU A O 1
ATOM 1946 N N . GLY A 1 237 ? 5.678 -30.915 -16.909 1.00 41.50 237 GLY A N 1
ATOM 1947 C CA . GLY A 1 237 ? 5.833 -29.810 -15.958 1.00 41.50 237 GLY A CA 1
ATOM 1948 C C . GLY A 1 237 ? 4.722 -28.761 -16.079 1.00 41.50 237 GLY A C 1
ATOM 1949 O O . GLY A 1 237 ? 3.949 -28.773 -17.033 1.00 41.50 237 GLY A O 1
ATOM 1950 N N . LYS A 1 238 ? 4.640 -27.854 -15.097 1.00 48.62 238 LYS A N 1
ATOM 1951 C CA . LYS A 1 238 ? 3.754 -26.678 -15.119 1.00 48.62 238 LYS A CA 1
ATOM 1952 C C . LYS A 1 238 ? 4.604 -25.428 -15.348 1.00 48.62 238 LYS A C 1
ATOM 1954 O O . LYS A 1 238 ? 5.241 -24.987 -14.399 1.00 48.62 238 LYS A O 1
ATOM 1959 N N . PRO A 1 239 ? 4.707 -24.923 -16.587 1.00 54.34 239 PRO A N 1
ATOM 1960 C CA . PRO A 1 239 ? 5.307 -23.621 -16.825 1.00 54.34 239 PRO A CA 1
ATOM 1961 C C . PRO A 1 239 ? 4.332 -22.527 -16.384 1.00 54.34 239 PRO A C 1
ATOM 1963 O O . PRO A 1 239 ? 3.149 -22.573 -16.723 1.00 54.34 239 PRO A O 1
ATOM 1966 N N . ASP A 1 240 ? 4.834 -21.531 -15.664 1.00 53.78 240 ASP A N 1
ATOM 1967 C CA . ASP A 1 240 ? 3.987 -20.451 -15.157 1.00 53.78 240 ASP A CA 1
ATOM 1968 C C . ASP A 1 240 ? 3.593 -19.446 -16.266 1.00 53.78 240 ASP A C 1
ATOM 1970 O O . ASP A 1 240 ? 2.515 -18.845 -16.237 1.00 53.78 240 ASP A O 1
ATOM 1974 N N . LEU A 1 241 ? 4.431 -19.331 -17.307 1.00 62.44 241 LEU A N 1
ATOM 1975 C CA . LEU A 1 241 ? 4.261 -18.441 -18.458 1.00 62.44 241 LEU A CA 1
ATOM 1976 C C . LEU A 1 241 ? 4.738 -19.100 -19.760 1.00 62.44 241 LEU A C 1
ATOM 1978 O O . LEU A 1 241 ? 5.857 -19.609 -19.841 1.00 62.44 241 LEU A O 1
ATOM 1982 N N . VAL A 1 242 ? 3.910 -19.035 -20.804 1.00 72.81 242 VAL A N 1
ATOM 1983 C CA . VAL A 1 242 ? 4.230 -19.490 -22.164 1.00 72.81 242 VAL A CA 1
ATOM 1984 C C . VAL A 1 242 ? 4.057 -18.326 -23.132 1.00 72.81 242 VAL A C 1
ATOM 1986 O O . VAL A 1 242 ? 3.013 -17.679 -23.168 1.00 72.81 242 VAL A O 1
ATOM 1989 N N . VAL A 1 243 ? 5.088 -18.052 -23.930 1.00 73.00 243 VAL A N 1
ATOM 1990 C CA . VAL A 1 243 ? 5.112 -16.934 -24.880 1.00 73.00 243 VAL A CA 1
ATOM 1991 C C . VAL A 1 243 ? 5.280 -17.469 -26.296 1.00 73.00 243 VAL A C 1
ATOM 1993 O O . VAL A 1 243 ? 6.228 -18.194 -26.588 1.00 73.00 243 VAL A O 1
ATOM 1996 N N . TRP A 1 244 ? 4.382 -17.062 -27.187 1.00 73.69 244 TRP A N 1
ATOM 1997 C CA . TRP A 1 244 ? 4.368 -17.439 -28.593 1.00 73.69 244 TRP A CA 1
ATOM 1998 C C . TRP A 1 244 ? 4.694 -16.243 -29.486 1.00 73.69 244 TRP A C 1
ATOM 2000 O O . TRP A 1 244 ? 4.031 -15.198 -29.434 1.00 73.69 244 TRP A O 1
ATOM 2010 N N . ASP A 1 245 ? 5.675 -16.424 -30.372 1.00 69.12 245 ASP A N 1
ATOM 2011 C CA . ASP A 1 245 ? 5.867 -15.534 -31.514 1.00 69.12 245 ASP A CA 1
ATOM 2012 C C . ASP A 1 245 ? 4.801 -15.827 -32.575 1.00 69.12 245 ASP A C 1
ATOM 2014 O O . ASP A 1 245 ? 4.773 -16.896 -33.193 1.00 69.12 245 ASP A O 1
ATOM 2018 N N . ARG A 1 246 ? 3.922 -14.848 -32.813 1.00 56.16 246 ARG A N 1
ATOM 2019 C CA . ARG A 1 246 ? 2.869 -14.940 -33.833 1.00 56.16 246 ARG A CA 1
ATOM 2020 C C . ARG A 1 246 ? 3.422 -15.164 -35.243 1.00 56.16 246 ARG A C 1
ATOM 2022 O O . ARG A 1 246 ? 2.679 -15.648 -36.087 1.00 56.16 246 ARG A O 1
ATOM 2029 N N . LYS A 1 247 ? 4.703 -14.878 -35.511 1.00 49.72 247 LYS A N 1
ATOM 2030 C CA . LYS A 1 247 ? 5.319 -15.146 -36.822 1.00 49.72 247 LYS A CA 1
ATOM 2031 C C . LYS A 1 247 ? 5.534 -16.630 -37.124 1.00 49.72 247 LYS A C 1
ATOM 2033 O O . LYS A 1 247 ? 5.734 -16.965 -38.287 1.00 49.72 247 LYS A O 1
ATOM 2038 N N . ILE A 1 248 ? 5.501 -17.510 -36.122 1.00 46.72 248 ILE A N 1
ATOM 2039 C CA . ILE A 1 248 ? 5.774 -18.947 -36.307 1.00 46.72 248 ILE A CA 1
ATOM 2040 C C . ILE A 1 248 ? 4.478 -19.773 -36.398 1.00 46.72 248 ILE A C 1
ATOM 2042 O O . ILE A 1 248 ? 4.473 -20.837 -37.011 1.00 46.72 248 ILE A O 1
ATOM 2046 N N . VAL A 1 249 ? 3.356 -19.264 -35.881 1.00 41.81 249 VAL A N 1
ATOM 2047 C CA . VAL A 1 249 ? 2.080 -20.008 -35.810 1.00 41.81 249 VAL A CA 1
ATOM 2048 C C . VAL A 1 249 ? 1.364 -20.118 -37.170 1.00 41.81 249 VAL A C 1
ATOM 2050 O O . VAL A 1 249 ? 0.528 -20.993 -37.352 1.00 41.81 249 VAL A O 1
ATOM 2053 N N . GLU A 1 250 ? 1.722 -19.308 -38.172 1.00 35.69 250 GLU A N 1
ATOM 2054 C CA . GLU A 1 250 ? 1.178 -19.443 -39.540 1.00 35.69 250 GLU A CA 1
ATOM 2055 C C . GLU A 1 250 ? 1.896 -20.508 -40.401 1.00 35.69 250 GLU A C 1
ATOM 2057 O O . GLU A 1 250 ? 1.567 -20.668 -41.576 1.00 35.69 250 GLU A O 1
ATOM 2062 N N . LEU A 1 251 ? 2.864 -21.251 -39.847 1.00 35.94 251 LEU A N 1
ATOM 2063 C CA . LEU A 1 251 ? 3.636 -22.272 -40.577 1.00 35.94 251 LEU A CA 1
ATOM 2064 C C . LEU A 1 251 ? 3.579 -23.688 -39.972 1.00 35.94 251 LEU A C 1
ATOM 2066 O O . LEU A 1 251 ? 4.365 -24.544 -40.386 1.00 35.94 251 LEU A O 1
ATOM 2070 N N . SER A 1 252 ? 2.654 -23.961 -39.047 1.00 31.91 252 SER A N 1
ATOM 2071 C CA . SER A 1 252 ? 2.385 -25.316 -38.531 1.00 31.91 252 SER A CA 1
ATOM 2072 C C . SER A 1 252 ? 1.044 -25.862 -39.002 1.00 31.91 252 SER A C 1
ATOM 2074 O O . SER A 1 252 ? 0.033 -25.176 -38.728 1.00 31.91 252 SER A O 1
#